Protein AF-A0A8E2ED15-F1 (afdb_monomer)

Structure (mmCIF, N/CA/C/O backbone):
data_AF-A0A8E2ED15-F1
#
_entry.id   AF-A0A8E2ED15-F1
#
loop_
_atom_site.group_PDB
_atom_site.id
_atom_site.type_symbol
_atom_site.label_atom_id
_atom_site.label_alt_id
_atom_site.label_comp_id
_atom_site.label_asym_id
_atom_site.label_entity_id
_atom_site.label_seq_id
_atom_site.pdbx_PDB_ins_code
_atom_site.Cartn_x
_atom_site.Cartn_y
_atom_site.Cartn_z
_atom_site.occupancy
_atom_site.B_iso_or_equiv
_atom_site.auth_seq_id
_atom_site.auth_comp_id
_atom_site.auth_asym_id
_atom_site.auth_atom_id
_atom_site.pdbx_PDB_model_num
ATOM 1 N N . MET A 1 1 ? 16.980 18.234 11.529 1.00 53.84 1 MET A N 1
ATOM 2 C CA . MET A 1 1 ? 17.521 18.917 12.731 1.00 53.84 1 MET A CA 1
ATOM 3 C C . MET A 1 1 ? 17.768 20.376 12.373 1.00 53.84 1 MET A C 1
ATOM 5 O O . MET A 1 1 ? 18.238 20.608 11.268 1.00 53.84 1 MET A O 1
ATOM 9 N N . TYR A 1 2 ? 17.436 21.354 13.219 1.00 55.94 2 TYR A N 1
ATOM 10 C CA . TYR A 1 2 ? 17.784 22.757 12.941 1.00 55.94 2 TYR A CA 1
ATOM 11 C C . TYR A 1 2 ? 18.354 23.442 14.182 1.00 55.94 2 TYR A C 1
ATOM 13 O O . TYR A 1 2 ? 18.124 23.007 15.312 1.00 55.94 2 TYR A O 1
ATOM 21 N N . ARG A 1 3 ? 19.154 24.479 13.938 1.00 58.91 3 ARG A N 1
ATOM 22 C CA . ARG A 1 3 ? 19.888 25.231 14.954 1.00 58.91 3 ARG A CA 1
ATOM 23 C C . ARG A 1 3 ? 19.050 26.439 15.370 1.00 58.91 3 ARG A C 1
ATOM 25 O O . ARG A 1 3 ? 18.563 27.163 14.503 1.00 58.91 3 ARG A O 1
ATOM 32 N N . THR A 1 4 ? 18.826 26.631 16.665 1.00 59.88 4 THR A N 1
ATOM 33 C CA . THR A 1 4 ? 18.196 27.856 17.185 1.00 59.88 4 THR A CA 1
ATOM 34 C C . THR A 1 4 ? 19.225 28.989 17.238 1.00 59.88 4 THR A C 1
ATOM 36 O O . THR A 1 4 ? 20.426 28.720 17.222 1.00 59.88 4 THR A O 1
ATOM 39 N N . SER A 1 5 ? 18.798 30.259 17.320 1.00 59.69 5 SER A N 1
ATOM 40 C CA . SER A 1 5 ? 19.753 31.385 17.429 1.00 59.69 5 SER A CA 1
ATOM 41 C C . SER A 1 5 ? 20.567 31.363 18.732 1.00 59.69 5 SER A C 1
ATOM 43 O O . SER A 1 5 ? 21.618 31.981 18.813 1.00 59.69 5 SER A O 1
ATOM 45 N N . SER A 1 6 ? 20.129 30.573 19.717 1.00 64.56 6 SER A N 1
ATOM 46 C CA . SER A 1 6 ? 20.863 30.230 20.940 1.00 64.56 6 SER A CA 1
ATOM 47 C C . SER A 1 6 ? 21.869 29.075 20.786 1.00 64.56 6 SER A C 1
ATOM 49 O O . SER A 1 6 ? 22.406 28.600 21.778 1.00 64.56 6 SER A O 1
ATOM 51 N N . GLY A 1 7 ? 22.106 28.571 19.570 1.00 61.81 7 GLY A N 1
ATOM 52 C CA . GLY A 1 7 ? 23.110 27.537 19.285 1.00 61.81 7 GLY A CA 1
ATOM 53 C C . GLY A 1 7 ? 22.687 26.088 19.556 1.00 61.81 7 GLY A C 1
ATOM 54 O O . GLY A 1 7 ? 23.379 25.176 19.105 1.00 61.81 7 GLY A O 1
ATOM 55 N N . ASN A 1 8 ? 21.542 25.857 20.206 1.00 56.28 8 ASN A N 1
ATOM 56 C CA . ASN A 1 8 ? 21.040 24.514 20.508 1.00 56.28 8 ASN A CA 1
ATOM 57 C C . ASN A 1 8 ? 20.384 23.837 19.293 1.00 56.28 8 ASN A C 1
ATOM 59 O O . ASN A 1 8 ? 19.720 24.469 18.466 1.00 56.28 8 ASN A O 1
ATOM 63 N N . HIS A 1 9 ? 20.529 22.514 19.211 1.00 56.47 9 HIS A N 1
ATOM 64 C CA . HIS A 1 9 ? 19.872 21.692 18.198 1.00 56.47 9 HIS A CA 1
ATOM 65 C C . HIS A 1 9 ? 18.537 21.169 18.728 1.00 56.47 9 HIS A C 1
ATOM 67 O O . HIS A 1 9 ? 18.501 20.436 19.713 1.00 56.47 9 HIS A O 1
ATOM 73 N N . LYS A 1 10 ? 17.431 21.529 18.065 1.00 53.50 10 LYS A N 1
ATOM 74 C CA . LYS A 1 10 ? 16.107 20.963 18.362 1.00 53.50 10 LYS A CA 1
ATOM 75 C C . LYS A 1 10 ? 15.616 20.093 17.210 1.00 53.50 10 LYS A C 1
ATOM 77 O O . LYS A 1 10 ? 15.735 20.431 16.026 1.00 53.50 10 LYS A O 1
ATOM 82 N N . PHE A 1 11 ? 15.072 18.939 17.577 1.00 50.97 11 PHE A N 1
ATOM 83 C CA . PHE A 1 11 ? 14.342 18.064 16.675 1.00 50.97 11 PHE A CA 1
ATOM 84 C C . PHE A 1 11 ? 12.906 18.590 16.545 1.00 50.97 11 PHE A C 1
ATOM 86 O O . PHE A 1 11 ? 12.268 18.900 17.547 1.00 50.97 11 PHE A O 1
ATOM 93 N N . SER A 1 12 ? 12.407 18.742 15.317 1.00 47.91 12 SER A N 1
ATOM 94 C CA . SER A 1 12 ? 11.013 19.116 15.054 1.00 47.91 12 SER A CA 1
ATOM 95 C C . SER A 1 12 ? 10.402 18.089 14.124 1.00 47.91 12 SER A C 1
ATOM 97 O O . SER A 1 12 ? 10.765 18.021 12.948 1.00 47.91 12 SER A O 1
ATOM 99 N N . PHE A 1 13 ? 9.448 17.333 14.663 1.00 48.38 13 PHE A N 1
ATOM 100 C CA . PHE A 1 13 ? 8.606 16.409 13.905 1.00 48.38 13 PHE A CA 1
ATOM 101 C C . PHE A 1 13 ? 7.886 17.122 12.749 1.00 48.38 13 PHE A C 1
ATOM 103 O O . PHE A 1 13 ? 7.797 16.594 11.649 1.00 48.38 13 PHE A O 1
ATOM 110 N N . SER A 1 14 ? 7.474 18.378 12.946 1.00 40.41 14 SER A N 1
ATOM 111 C CA . SER A 1 14 ? 6.770 19.159 11.922 1.00 40.41 14 SER A CA 1
ATOM 112 C C . SER A 1 14 ? 7.669 19.559 10.737 1.00 40.41 14 SER A C 1
ATOM 114 O O . SER A 1 14 ? 7.194 19.657 9.609 1.00 40.41 14 SER A O 1
ATOM 116 N N . ARG A 1 15 ? 8.985 19.738 10.940 1.00 51.50 15 ARG A N 1
ATOM 117 C CA . ARG A 1 15 ? 9.941 19.900 9.823 1.00 51.50 15 ARG A CA 1
ATOM 118 C C . ARG A 1 15 ? 10.406 18.577 9.223 1.00 51.50 15 ARG A C 1
ATOM 120 O O . ARG A 1 15 ? 10.790 18.584 8.064 1.00 51.50 15 ARG A O 1
ATOM 127 N N . PHE A 1 16 ? 10.368 17.480 9.976 1.00 58.31 16 PHE A N 1
ATOM 128 C CA . PHE A 1 16 ? 10.600 16.147 9.423 1.00 58.31 16 PHE A CA 1
ATOM 129 C C . PHE A 1 16 ? 9.496 15.782 8.420 1.00 58.31 16 PHE A C 1
ATOM 131 O O . PHE A 1 16 ? 9.816 15.462 7.286 1.00 58.31 16 PHE A O 1
ATOM 138 N N . ILE A 1 17 ? 8.220 15.978 8.769 1.00 49.97 17 ILE A N 1
ATOM 139 C CA . ILE A 1 17 ? 7.090 15.711 7.859 1.00 49.97 17 ILE A CA 1
ATOM 140 C C . ILE A 1 17 ? 7.108 16.652 6.640 1.00 49.97 17 ILE A C 1
ATOM 142 O O . ILE A 1 17 ? 7.003 16.193 5.509 1.00 49.97 17 ILE A O 1
ATOM 146 N N . ASN A 1 18 ? 7.352 17.954 6.835 1.00 41.06 18 ASN A N 1
ATOM 147 C CA . ASN A 1 18 ? 7.426 18.914 5.720 1.00 41.06 18 ASN A CA 1
ATOM 148 C C . ASN A 1 18 ? 8.673 18.762 4.820 1.00 41.06 18 ASN A C 1
ATOM 150 O O . ASN A 1 18 ? 8.700 19.337 3.737 1.00 41.06 18 ASN A O 1
ATOM 154 N N . ALA A 1 19 ? 9.719 18.057 5.264 1.00 50.34 19 ALA A N 1
ATOM 155 C CA . ALA A 1 19 ? 10.899 17.752 4.446 1.00 50.34 19 ALA A CA 1
ATOM 156 C C . ALA A 1 19 ? 10.850 16.339 3.838 1.00 50.34 19 ALA A C 1
ATOM 158 O O . ALA A 1 19 ? 11.509 16.099 2.831 1.00 50.34 19 ALA A O 1
ATOM 159 N N . ALA A 1 20 ? 10.083 15.425 4.440 1.00 44.50 20 ALA A N 1
ATOM 160 C CA . ALA A 1 20 ? 9.853 14.072 3.941 1.00 44.50 20 ALA A CA 1
ATOM 161 C C . ALA A 1 20 ? 8.776 14.015 2.843 1.00 44.50 20 ALA A C 1
ATOM 163 O O . ALA A 1 20 ? 8.762 13.061 2.077 1.00 44.50 20 ALA A O 1
ATOM 164 N N . VAL A 1 21 ? 7.929 15.047 2.722 1.00 45.19 21 VAL A N 1
ATOM 165 C CA . VAL A 1 21 ? 6.929 15.168 1.650 1.00 45.19 21 VAL A CA 1
ATOM 166 C C . VAL A 1 21 ? 7.147 16.484 0.890 1.00 45.19 21 VAL A C 1
ATOM 168 O O . VAL A 1 21 ? 6.609 17.526 1.278 1.00 45.19 21 VAL A O 1
ATOM 171 N N . PRO A 1 22 ? 7.980 16.497 -0.165 1.00 35.84 22 PRO A N 1
ATOM 172 C CA . PRO A 1 22 ? 8.185 17.690 -0.970 1.00 35.84 22 PRO A CA 1
ATOM 173 C C . PRO A 1 22 ? 6.960 17.945 -1.871 1.00 35.84 22 PRO A C 1
ATOM 175 O O . PRO A 1 22 ? 6.592 17.106 -2.679 1.00 35.84 22 PRO A O 1
ATOM 178 N N . ASN A 1 23 ? 6.387 19.151 -1.763 1.00 38.06 23 ASN A N 1
ATOM 179 C CA . ASN A 1 23 ? 5.429 19.779 -2.691 1.00 38.06 23 ASN A CA 1
ATOM 180 C C . ASN A 1 23 ? 4.039 19.130 -2.889 1.00 38.06 23 ASN A C 1
ATOM 182 O O . ASN A 1 23 ? 3.753 18.538 -3.920 1.00 38.06 23 ASN A O 1
ATOM 186 N N . LEU A 1 24 ? 3.083 19.494 -2.027 1.00 46.75 24 LEU A N 1
ATOM 187 C CA . LEU A 1 24 ? 1.627 19.387 -2.273 1.00 46.75 24 LEU A CA 1
ATOM 188 C C . LEU A 1 24 ? 1.077 20.365 -3.350 1.00 46.75 24 LEU A C 1
ATOM 190 O O . LEU A 1 24 ? -0.132 20.546 -3.460 1.00 46.75 24 LEU A O 1
ATOM 194 N N . ALA A 1 25 ? 1.943 21.039 -4.118 1.00 42.22 25 ALA A N 1
ATOM 195 C CA . ALA A 1 25 ? 1.561 22.047 -5.119 1.00 42.22 25 ALA A CA 1
ATOM 196 C C . ALA A 1 25 ? 2.324 21.928 -6.455 1.00 42.22 25 ALA A C 1
ATOM 198 O O . ALA A 1 25 ? 2.256 22.835 -7.284 1.00 42.22 25 ALA A O 1
ATOM 199 N N . ALA A 1 26 ? 3.060 20.835 -6.677 1.00 44.19 26 ALA A N 1
ATOM 200 C CA . ALA A 1 26 ? 3.540 20.500 -8.014 1.00 44.19 26 ALA A CA 1
ATOM 201 C C . ALA A 1 26 ? 2.399 19.806 -8.775 1.00 44.19 26 ALA A C 1
ATOM 203 O O . ALA A 1 26 ? 1.678 18.997 -8.196 1.00 44.19 26 ALA A O 1
ATOM 204 N N . ALA A 1 27 ? 2.200 20.141 -10.053 1.00 44.09 27 ALA A N 1
ATOM 205 C CA . ALA A 1 27 ? 1.280 19.386 -10.903 1.00 44.09 27 ALA A CA 1
ATOM 206 C C . ALA A 1 27 ? 1.672 17.897 -10.863 1.00 44.09 27 ALA A C 1
ATOM 208 O O . ALA A 1 27 ? 2.879 17.630 -10.906 1.00 44.09 27 ALA A O 1
ATOM 209 N N . PRO A 1 28 ? 0.704 16.959 -10.795 1.00 53.38 28 PRO A N 1
ATOM 210 C CA . PRO A 1 28 ? 1.005 15.540 -10.675 1.00 53.38 28 PRO A CA 1
ATOM 211 C C . PRO A 1 28 ? 1.967 15.150 -11.787 1.00 53.38 28 PRO A C 1
ATOM 213 O O . PRO A 1 28 ? 1.700 15.361 -12.979 1.00 53.38 28 PRO A O 1
ATOM 216 N N . HIS A 1 29 ? 3.140 14.659 -11.403 1.00 59.28 29 HIS A N 1
ATOM 217 C CA . HIS A 1 29 ? 4.098 14.204 -12.391 1.00 59.28 29 HIS A CA 1
ATOM 218 C C . HIS A 1 29 ? 3.464 13.020 -13.123 1.00 59.28 29 HIS A C 1
ATOM 220 O O . HIS A 1 29 ? 2.868 12.155 -12.499 1.00 59.28 29 HIS A O 1
ATOM 226 N N . GLN A 1 30 ? 3.612 12.926 -14.449 1.00 62.84 30 GLN A N 1
ATOM 227 C CA . GLN A 1 30 ? 3.002 11.829 -15.225 1.00 62.84 30 GLN A CA 1
ATOM 228 C C . GLN A 1 30 ? 3.394 10.426 -14.714 1.00 62.84 30 GLN A C 1
ATOM 230 O O . GLN A 1 30 ? 2.723 9.447 -15.015 1.00 62.84 30 GLN A O 1
ATOM 235 N N . ASN A 1 31 ? 4.480 10.331 -13.942 1.00 73.50 31 ASN A N 1
ATOM 236 C CA . ASN A 1 31 ? 4.977 9.097 -13.345 1.00 73.50 31 ASN A CA 1
ATOM 237 C C . ASN A 1 31 ? 4.325 8.758 -11.989 1.00 73.50 31 ASN A C 1
ATOM 239 O O . ASN A 1 31 ? 4.664 7.733 -11.406 1.00 73.50 31 ASN A O 1
ATOM 243 N N . GLU A 1 32 ? 3.474 9.619 -11.437 1.00 85.06 32 GLU A N 1
ATOM 244 C CA . GLU A 1 32 ? 2.753 9.382 -10.185 1.00 85.06 32 GLU A CA 1
ATOM 245 C C . GLU A 1 32 ? 1.513 8.520 -10.428 1.00 85.06 32 GLU A C 1
ATOM 247 O O . GLU A 1 32 ? 0.986 8.438 -11.542 1.00 85.06 32 GLU A O 1
ATOM 252 N N . LEU A 1 33 ? 1.071 7.827 -9.380 1.00 89.19 33 LEU A N 1
ATOM 253 C CA . LEU A 1 33 ? -0.220 7.156 -9.400 1.00 89.19 33 LEU A CA 1
ATOM 254 C C . LEU A 1 33 ? -1.311 8.208 -9.255 1.00 89.19 33 LEU A C 1
A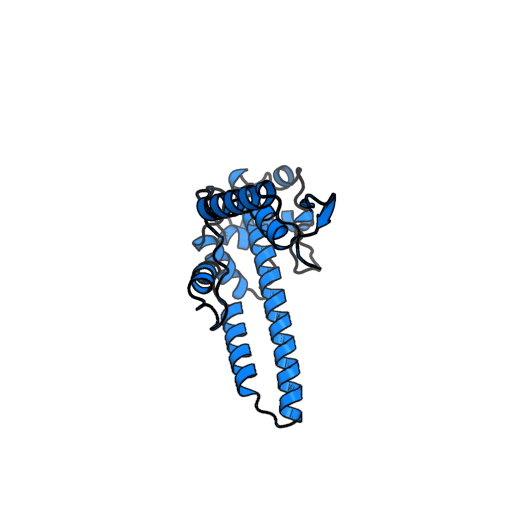TOM 256 O O . LEU A 1 33 ? -1.324 8.951 -8.274 1.00 89.19 33 LEU A O 1
ATOM 260 N N . SER A 1 34 ? -2.237 8.237 -10.206 1.00 90.75 34 SER A N 1
ATOM 261 C CA . SER A 1 34 ? -3.456 9.032 -10.056 1.00 90.75 34 SER A CA 1
ATOM 262 C C . SER A 1 34 ? -4.311 8.510 -8.897 1.00 90.75 34 SER A C 1
ATOM 264 O O . SER A 1 34 ? -4.243 7.327 -8.564 1.00 90.75 34 SER A O 1
ATOM 266 N N . ASP A 1 35 ? -5.163 9.364 -8.326 1.00 90.88 35 ASP A N 1
ATOM 267 C CA . ASP A 1 35 ? -6.091 8.977 -7.250 1.00 90.88 35 ASP A CA 1
ATOM 268 C C . ASP A 1 35 ? -6.942 7.758 -7.636 1.00 90.88 35 ASP A C 1
ATOM 270 O O . ASP A 1 35 ? -7.158 6.858 -6.829 1.00 90.88 35 ASP A O 1
ATOM 274 N N . LEU A 1 36 ? -7.363 7.686 -8.904 1.00 92.69 36 LEU A N 1
ATOM 275 C CA . LEU A 1 36 ? -8.108 6.545 -9.432 1.00 92.69 36 LEU A CA 1
ATOM 276 C C . LEU A 1 36 ? -7.281 5.254 -9.405 1.00 92.69 36 LEU A C 1
ATOM 278 O O . LEU A 1 36 ? -7.798 4.205 -9.040 1.00 92.69 36 LEU A O 1
ATOM 282 N N . GLU A 1 37 ? -6.008 5.313 -9.792 1.00 94.38 37 GLU A N 1
ATOM 283 C CA . GLU A 1 37 ? -5.128 4.139 -9.788 1.00 94.38 37 GLU A CA 1
ATOM 284 C C . GLU A 1 37 ? -4.797 3.694 -8.359 1.00 94.38 37 GLU A C 1
ATOM 286 O O . GLU A 1 37 ? -4.749 2.495 -8.090 1.00 94.38 37 GLU A O 1
ATOM 291 N N . GLN A 1 38 ? -4.612 4.642 -7.434 1.00 94.75 38 GLN A N 1
ATOM 292 C CA . GLN A 1 38 ? -4.440 4.346 -6.009 1.00 94.75 38 GLN A CA 1
ATOM 293 C C . GLN A 1 38 ? -5.675 3.642 -5.444 1.00 94.75 38 GLN A C 1
ATOM 295 O O . GLN A 1 38 ? -5.550 2.602 -4.796 1.00 94.75 38 GLN A O 1
ATOM 300 N N . ASP A 1 39 ? -6.867 4.165 -5.739 1.00 95.62 39 ASP A N 1
ATOM 301 C CA . ASP A 1 39 ? -8.133 3.562 -5.332 1.00 95.62 39 ASP A CA 1
ATOM 302 C C . ASP A 1 39 ? -8.311 2.163 -5.928 1.00 95.62 39 ASP A C 1
ATOM 304 O O . ASP A 1 39 ? -8.689 1.247 -5.207 1.00 95.62 39 ASP A O 1
ATOM 308 N N . GLN A 1 40 ? -7.996 1.967 -7.212 1.00 96.06 40 GLN A N 1
ATOM 309 C CA . GLN A 1 40 ? -8.096 0.660 -7.869 1.00 96.06 40 GLN A CA 1
ATOM 310 C C . GLN A 1 40 ? -7.182 -0.382 -7.225 1.00 96.06 40 GLN A C 1
ATOM 312 O O . GLN A 1 40 ? -7.606 -1.514 -6.990 1.00 96.06 40 GLN A O 1
ATOM 317 N N . VAL A 1 41 ? -5.932 -0.014 -6.928 1.00 96.00 41 VAL A N 1
ATOM 318 C CA . VAL A 1 41 ? -4.998 -0.902 -6.225 1.00 96.00 41 VAL A CA 1
ATOM 319 C C . VAL A 1 41 ? -5.515 -1.212 -4.828 1.00 96.00 41 VAL A C 1
ATOM 321 O O . VAL A 1 41 ? -5.516 -2.372 -4.428 1.00 96.00 41 VAL A O 1
ATOM 324 N N . PHE A 1 42 ? -5.972 -0.194 -4.100 1.00 95.69 42 PHE A N 1
ATOM 325 C CA . PHE A 1 42 ? -6.507 -0.355 -2.755 1.00 95.69 42 PHE A CA 1
ATOM 326 C C . PHE A 1 42 ? -7.722 -1.290 -2.733 1.00 95.69 42 PHE A C 1
ATOM 328 O O . PHE A 1 42 ? -7.733 -2.260 -1.980 1.00 95.69 42 PHE A O 1
ATOM 335 N N . GLU A 1 43 ? -8.714 -1.043 -3.590 1.00 95.50 43 GLU A N 1
ATOM 336 C CA . GLU A 1 43 ? -9.916 -1.872 -3.719 1.00 95.50 43 GLU A CA 1
ATOM 337 C C . GLU A 1 43 ? -9.592 -3.305 -4.118 1.00 95.50 43 GLU A C 1
ATOM 339 O O . GLU A 1 43 ? -10.191 -4.244 -3.601 1.00 95.50 43 GLU A O 1
ATOM 344 N N . TYR A 1 44 ? -8.641 -3.486 -5.030 1.00 96.19 44 TYR A N 1
ATOM 345 C CA . TYR A 1 44 ? -8.195 -4.815 -5.403 1.00 96.19 44 TYR A CA 1
ATOM 346 C C . TYR A 1 44 ? -7.588 -5.543 -4.201 1.00 96.19 44 TYR A C 1
ATOM 348 O O . TYR A 1 44 ? -7.978 -6.665 -3.893 1.00 96.19 44 TYR A O 1
ATOM 356 N N . GLN A 1 45 ? -6.684 -4.883 -3.486 1.00 94.75 45 GLN A N 1
ATOM 357 C CA . GLN A 1 45 ? -5.929 -5.482 -2.393 1.00 94.75 45 GLN A CA 1
ATOM 358 C C . GLN A 1 45 ? -6.797 -5.875 -1.200 1.00 94.75 45 GLN A C 1
ATOM 360 O O . GLN A 1 45 ? -6.585 -6.944 -0.639 1.00 94.75 45 GLN A O 1
ATOM 365 N N . ILE A 1 46 ? -7.812 -5.082 -0.843 1.00 93.44 46 ILE A N 1
ATOM 366 C CA . ILE A 1 46 ? -8.743 -5.440 0.245 1.00 93.44 46 ILE A CA 1
ATOM 367 C C . ILE A 1 46 ? -9.592 -6.687 -0.056 1.00 93.44 46 ILE A C 1
ATOM 369 O O . ILE A 1 46 ? -10.184 -7.245 0.866 1.00 93.44 46 ILE A O 1
ATOM 373 N N . LEU A 1 47 ? -9.679 -7.109 -1.323 1.00 93.19 47 LEU A N 1
ATOM 374 C CA . LEU A 1 47 ? -10.396 -8.318 -1.744 1.00 93.19 47 LEU A CA 1
ATOM 375 C C . LEU A 1 47 ? -9.494 -9.560 -1.793 1.00 93.19 47 LEU A C 1
ATOM 377 O O . LEU A 1 47 ? -10.003 -10.675 -1.903 1.00 93.19 47 LEU A O 1
ATOM 381 N N . VAL A 1 48 ? -8.172 -9.381 -1.745 1.00 92.56 48 VAL A N 1
ATOM 382 C CA . VAL A 1 48 ? -7.198 -10.477 -1.751 1.00 92.56 48 VAL A CA 1
ATOM 383 C C . VAL A 1 48 ? -7.101 -11.091 -0.351 1.00 92.56 48 VAL A C 1
ATOM 385 O O . VAL A 1 48 ? -7.322 -10.426 0.657 1.00 92.56 48 VAL A O 1
ATOM 388 N N . GLU A 1 49 ? -6.749 -12.378 -0.282 1.00 88.19 49 GLU A N 1
ATOM 389 C CA . GLU A 1 49 ? -6.652 -13.151 0.965 1.00 88.19 49 GLU A CA 1
ATOM 390 C C . GLU A 1 49 ? -5.723 -12.504 2.005 1.00 88.19 49 GLU A C 1
ATOM 392 O O . GLU A 1 49 ? -6.019 -12.508 3.199 1.00 88.19 49 GLU A O 1
ATOM 397 N N . ASN A 1 50 ? -4.615 -11.908 1.553 1.00 88.12 50 ASN A N 1
ATOM 398 C CA . ASN A 1 50 ? -3.711 -11.153 2.407 1.00 88.12 50 ASN A CA 1
ATOM 399 C C . ASN A 1 50 ? -3.559 -9.715 1.893 1.00 88.12 50 ASN A C 1
ATOM 401 O O . ASN A 1 50 ? -2.633 -9.450 1.123 1.00 88.12 50 ASN A O 1
ATOM 405 N N . PRO A 1 51 ? -4.421 -8.779 2.336 1.00 88.38 51 PRO A N 1
ATOM 406 C CA . PRO A 1 51 ? -4.403 -7.409 1.842 1.00 88.38 51 PRO A CA 1
ATOM 407 C C . PRO A 1 51 ? -3.084 -6.710 2.158 1.00 88.38 51 PRO A C 1
ATOM 409 O O . PRO A 1 51 ? -2.654 -5.858 1.399 1.00 88.38 51 PRO A O 1
ATOM 412 N N . HIS A 1 52 ? -2.386 -7.084 3.234 1.00 87.00 52 HIS A N 1
ATOM 413 C CA . HIS A 1 52 ? -1.126 -6.439 3.603 1.00 87.00 52 HIS A CA 1
ATOM 414 C C . HIS A 1 52 ? -0.020 -6.722 2.593 1.00 87.00 52 HIS A C 1
ATOM 416 O O . HIS A 1 52 ? 0.799 -5.845 2.347 1.00 87.00 52 HIS A O 1
ATOM 422 N N . LYS A 1 53 ? 0.004 -7.893 1.954 1.00 90.75 53 LYS A N 1
ATOM 423 C CA . LYS A 1 53 ? 1.023 -8.217 0.948 1.00 90.75 53 LYS A CA 1
ATOM 424 C C . LYS A 1 53 ? 0.609 -7.677 -0.415 1.00 90.75 53 LYS A C 1
ATOM 426 O O . LYS A 1 53 ? -0.515 -7.892 -0.851 1.00 90.75 53 LYS A O 1
ATOM 431 N N . LEU A 1 54 ? 1.529 -7.005 -1.110 1.00 92.44 54 LEU A N 1
ATOM 432 C CA . LEU A 1 54 ? 1.268 -6.571 -2.481 1.00 92.44 54 LEU A CA 1
ATOM 433 C C . LEU A 1 54 ? 1.121 -7.796 -3.394 1.00 92.44 54 LEU A C 1
ATOM 435 O O . LEU A 1 54 ? 2.072 -8.566 -3.555 1.00 92.44 54 LEU A O 1
ATOM 439 N N . ASP A 1 55 ? -0.064 -7.987 -3.971 1.00 94.75 55 ASP A N 1
ATOM 440 C CA . ASP A 1 55 ? -0.350 -9.130 -4.836 1.00 94.75 55 ASP A CA 1
ATOM 441 C C . ASP A 1 55 ? 0.423 -9.051 -6.176 1.00 94.75 55 ASP A C 1
ATOM 443 O O . ASP A 1 55 ? 0.679 -7.950 -6.686 1.00 94.75 55 ASP A O 1
ATOM 447 N N . PRO A 1 56 ? 0.796 -10.190 -6.800 1.00 95.69 56 PRO A N 1
ATOM 448 C CA . PRO A 1 56 ? 1.465 -10.215 -8.102 1.00 95.69 56 PRO A CA 1
ATOM 449 C C . PRO A 1 56 ? 0.758 -9.460 -9.234 1.00 95.69 56 PRO A C 1
ATOM 451 O O . PRO A 1 56 ? 1.413 -9.059 -10.202 1.00 95.69 56 PRO A O 1
ATOM 454 N N . LEU A 1 57 ? -0.556 -9.248 -9.155 1.00 96.94 57 LEU A N 1
ATOM 455 C CA . LEU A 1 57 ? -1.334 -8.483 -10.129 1.00 96.94 57 LEU A CA 1
ATOM 456 C C . LEU A 1 57 ? -1.405 -6.985 -9.818 1.00 96.94 57 LEU A C 1
ATOM 458 O O . LEU A 1 57 ? -1.875 -6.228 -10.668 1.00 96.94 57 LEU A O 1
ATOM 462 N N . ALA A 1 58 ? -0.896 -6.520 -8.676 1.00 96.06 58 ALA A N 1
ATOM 463 C CA . ALA A 1 58 ? -0.993 -5.116 -8.284 1.00 96.06 58 ALA A CA 1
ATOM 464 C C . ALA A 1 58 ? -0.384 -4.163 -9.323 1.00 96.06 58 ALA A C 1
ATOM 466 O O . ALA A 1 58 ? -0.965 -3.122 -9.612 1.00 96.06 58 ALA A O 1
ATOM 467 N N . SER A 1 59 ? 0.737 -4.521 -9.964 1.00 96.75 59 SER A N 1
ATOM 468 C CA . SER A 1 59 ? 1.329 -3.680 -11.019 1.00 96.75 59 SER A CA 1
ATOM 469 C C . SER A 1 59 ? 0.483 -3.620 -12.297 1.00 96.75 59 SER A C 1
ATOM 471 O O . SER A 1 59 ? 0.530 -2.627 -13.023 1.00 96.75 59 SER A O 1
ATOM 473 N N . PHE A 1 60 ? -0.296 -4.663 -12.588 1.00 97.75 60 PHE A N 1
ATOM 474 C CA . PHE A 1 60 ? -1.275 -4.645 -13.673 1.00 97.75 60 PHE A CA 1
ATOM 475 C C . PHE A 1 60 ? -2.466 -3.743 -13.324 1.00 97.75 60 PHE A C 1
ATOM 477 O O . PHE A 1 60 ? -2.854 -2.913 -14.142 1.00 97.75 60 PHE A O 1
ATOM 484 N N . ILE A 1 61 ? -2.994 -3.856 -12.101 1.00 97.25 61 ILE A N 1
ATOM 485 C CA . ILE A 1 61 ? -4.108 -3.027 -11.615 1.00 97.25 61 ILE A CA 1
ATOM 486 C C . ILE A 1 61 ? -3.716 -1.546 -11.543 1.00 97.25 61 ILE A C 1
ATOM 488 O O . ILE A 1 61 ? -4.466 -0.694 -11.999 1.00 97.25 61 ILE A O 1
ATOM 492 N N . ALA A 1 62 ? -2.501 -1.243 -11.083 1.00 95.69 62 ALA A N 1
ATOM 493 C CA . ALA A 1 62 ? -1.951 0.111 -10.994 1.00 95.69 62 ALA A CA 1
ATOM 494 C C . ALA A 1 62 ? -1.629 0.765 -12.355 1.00 95.69 62 ALA A C 1
ATOM 496 O O . ALA A 1 62 ? -1.042 1.849 -12.402 1.00 95.69 62 ALA A O 1
ATOM 497 N N . GLY A 1 63 ? -1.886 0.078 -13.474 1.00 95.00 63 GLY A N 1
ATOM 498 C CA . GLY A 1 63 ? -1.580 0.581 -14.813 1.00 95.00 63 GLY A CA 1
ATOM 499 C C . GLY A 1 63 ? -0.082 0.687 -15.134 1.00 95.00 63 GLY A C 1
ATOM 500 O O . GLY A 1 63 ? 0.288 1.338 -16.111 1.00 95.00 63 GLY A O 1
ATOM 501 N N . ILE A 1 64 ? 0.799 0.050 -14.352 1.00 95.69 64 ILE A N 1
ATOM 502 C CA . ILE A 1 64 ? 2.256 0.039 -14.599 1.00 95.69 64 ILE A CA 1
ATOM 503 C C . ILE A 1 64 ? 2.581 -0.835 -15.812 1.00 95.69 64 ILE A C 1
ATOM 505 O O . ILE A 1 64 ? 3.473 -0.522 -16.602 1.00 95.69 64 ILE A O 1
ATOM 509 N N . THR A 1 65 ? 1.848 -1.935 -15.980 1.00 96.56 65 THR A N 1
ATOM 510 C CA . THR A 1 65 ? 1.971 -2.828 -17.132 1.00 96.56 65 THR A CA 1
ATOM 511 C C . THR A 1 65 ? 0.605 -3.263 -17.636 1.00 96.56 65 THR A C 1
ATOM 513 O O . THR A 1 65 ? -0.322 -3.480 -16.866 1.00 96.56 65 THR A O 1
ATOM 516 N N . ARG A 1 66 ? 0.487 -3.449 -18.953 1.00 96.12 66 ARG A N 1
ATOM 517 C CA . ARG A 1 66 ? -0.730 -3.978 -19.591 1.00 96.12 66 ARG A CA 1
ATOM 518 C C . ARG A 1 66 ? -0.780 -5.507 -19.609 1.00 96.12 66 ARG A C 1
ATOM 520 O O . ARG A 1 66 ? -1.749 -6.081 -20.090 1.00 96.12 66 ARG A O 1
ATOM 527 N N . SER A 1 67 ? 0.267 -6.180 -19.130 1.00 97.44 67 SER A N 1
ATOM 528 C CA . SER A 1 67 ? 0.378 -7.640 -19.156 1.00 97.44 67 SER A CA 1
ATOM 529 C C . SER A 1 67 ? 0.442 -8.211 -17.744 1.00 97.44 67 SER A C 1
ATOM 531 O O . SER A 1 67 ? 1.373 -7.920 -16.992 1.00 97.44 67 SER A O 1
ATOM 533 N N . LYS A 1 68 ? -0.503 -9.102 -17.418 1.00 97.44 68 LYS A N 1
ATOM 534 C CA . LYS A 1 68 ? -0.507 -9.862 -16.156 1.00 97.44 68 LYS A CA 1
ATOM 535 C C . LYS A 1 68 ? 0.773 -10.683 -15.982 1.00 97.44 68 LYS A C 1
ATOM 537 O O . LYS A 1 68 ? 1.334 -10.732 -14.895 1.00 97.44 68 LYS A O 1
ATOM 542 N N . THR A 1 69 ? 1.290 -11.260 -17.068 1.00 97.56 69 THR A N 1
ATOM 543 C CA . THR A 1 69 ? 2.553 -12.010 -17.055 1.00 97.56 69 THR A CA 1
ATOM 544 C C . THR A 1 69 ? 3.736 -11.118 -16.688 1.00 97.56 69 THR A C 1
ATOM 546 O O . THR A 1 69 ? 4.599 -11.524 -15.916 1.00 97.56 69 THR A O 1
ATOM 549 N N . VAL A 1 70 ? 3.785 -9.892 -17.220 1.00 97.38 70 VAL A N 1
ATOM 550 C CA . VAL A 1 70 ? 4.828 -8.925 -16.850 1.00 97.38 70 VAL A CA 1
ATOM 551 C C . VAL A 1 70 ? 4.654 -8.478 -15.398 1.00 97.38 70 VAL A C 1
ATOM 553 O O . VAL A 1 70 ? 5.653 -8.373 -14.702 1.00 97.38 70 VAL A O 1
ATOM 556 N N . SER A 1 71 ? 3.419 -8.298 -14.918 1.00 97.62 71 SER A N 1
ATOM 557 C CA . SER A 1 71 ? 3.136 -7.988 -13.507 1.00 97.62 71 SER A CA 1
ATOM 558 C C . SER A 1 71 ? 3.701 -9.056 -12.567 1.00 97.62 71 SER A C 1
ATOM 560 O O . SER A 1 71 ? 4.445 -8.732 -11.647 1.00 97.62 71 SER A O 1
ATOM 562 N N . GLY A 1 72 ? 3.473 -10.338 -12.876 1.00 97.12 72 GLY A N 1
ATOM 563 C CA . GLY A 1 72 ? 4.071 -11.443 -12.124 1.00 97.12 72 GLY A CA 1
ATOM 564 C C . GLY A 1 72 ? 5.604 -11.427 -12.151 1.00 97.12 72 GLY A C 1
ATOM 565 O O . GLY A 1 72 ? 6.239 -11.613 -11.120 1.00 97.12 72 GLY A O 1
ATOM 566 N N . LYS A 1 73 ? 6.222 -11.122 -13.303 1.00 97.19 73 LYS A N 1
ATOM 567 C CA . LYS A 1 73 ? 7.689 -10.990 -13.405 1.00 97.19 73 LYS A CA 1
ATOM 568 C C . LYS A 1 73 ? 8.238 -9.819 -12.587 1.00 97.19 73 LYS A C 1
ATOM 570 O O . LYS A 1 73 ? 9.303 -9.963 -11.994 1.00 97.19 73 LYS A O 1
ATOM 575 N N . ILE A 1 74 ? 7.532 -8.686 -12.559 1.00 97.00 74 ILE A N 1
ATOM 576 C CA . ILE A 1 74 ? 7.874 -7.544 -11.701 1.00 97.00 74 ILE A CA 1
ATOM 577 C C . ILE A 1 74 ? 7.843 -7.996 -10.243 1.00 97.00 74 ILE A C 1
ATOM 579 O O . ILE A 1 74 ? 8.819 -7.793 -9.531 1.00 97.00 74 ILE A O 1
ATOM 583 N N . HIS A 1 75 ? 6.772 -8.668 -9.819 1.00 96.12 75 HIS A N 1
ATOM 584 C CA . HIS A 1 75 ? 6.632 -9.168 -8.452 1.00 96.12 75 HIS A CA 1
ATOM 585 C C . HIS A 1 75 ? 7.772 -10.116 -8.056 1.00 96.12 75 HIS A C 1
ATOM 587 O O . HIS A 1 75 ? 8.448 -9.879 -7.057 1.00 96.12 75 HIS A O 1
ATOM 593 N N . SER A 1 76 ? 8.094 -11.103 -8.899 1.00 95.56 76 SER A N 1
ATOM 594 C CA . SER A 1 76 ? 9.240 -11.993 -8.669 1.00 95.56 76 SER A CA 1
ATOM 595 C C . SER A 1 76 ? 10.574 -11.241 -8.612 1.00 95.56 76 SER A C 1
ATOM 597 O O . SER A 1 76 ? 11.448 -11.588 -7.818 1.00 95.56 76 SER A O 1
ATOM 599 N N . ALA A 1 77 ? 10.753 -10.199 -9.431 1.00 95.44 77 ALA A N 1
ATOM 600 C CA . ALA A 1 77 ? 11.941 -9.354 -9.366 1.00 95.44 77 ALA A CA 1
ATOM 601 C C . ALA A 1 77 ? 12.001 -8.567 -8.045 1.00 95.44 77 ALA A C 1
ATOM 603 O O . ALA A 1 77 ? 13.072 -8.456 -7.458 1.00 95.44 77 ALA A O 1
ATOM 604 N N . LEU A 1 78 ? 10.879 -8.057 -7.537 1.00 95.19 78 LEU A N 1
ATOM 605 C CA . LEU A 1 78 ? 10.826 -7.338 -6.259 1.00 95.19 78 LEU A CA 1
ATOM 606 C C . LEU A 1 78 ? 11.178 -8.241 -5.069 1.00 95.19 78 LEU A C 1
ATOM 608 O O . LEU A 1 78 ? 11.915 -7.801 -4.186 1.00 95.19 78 LEU A O 1
ATOM 612 N N . ILE A 1 79 ? 10.745 -9.506 -5.088 1.00 94.31 79 ILE A N 1
ATOM 613 C CA . ILE A 1 79 ? 11.181 -10.521 -4.112 1.00 94.31 79 ILE A CA 1
ATOM 614 C C . ILE A 1 79 ? 12.690 -10.752 -4.231 1.00 94.31 79 ILE A C 1
ATOM 616 O O . ILE A 1 79 ? 13.424 -10.617 -3.255 1.00 94.31 79 ILE A O 1
ATOM 620 N N . LYS A 1 80 ? 13.184 -11.024 -5.447 1.00 93.56 80 LYS A N 1
ATOM 621 C CA . LYS A 1 80 ? 14.610 -11.298 -5.693 1.00 93.56 80 LYS A CA 1
ATOM 622 C C . LYS A 1 80 ? 15.526 -10.161 -5.228 1.00 93.56 80 LYS A C 1
ATOM 624 O O . LYS A 1 80 ? 16.648 -10.417 -4.802 1.00 93.56 80 LYS A O 1
ATOM 629 N N . ASN A 1 81 ? 15.066 -8.916 -5.333 1.00 92.62 81 ASN A N 1
ATOM 630 C CA . ASN A 1 81 ? 15.826 -7.734 -4.926 1.00 92.62 81 ASN A CA 1
ATOM 631 C C . ASN A 1 81 ? 15.603 -7.340 -3.453 1.00 92.62 81 ASN A C 1
ATOM 633 O O . ASN A 1 81 ? 16.133 -6.320 -3.022 1.00 92.62 81 ASN A O 1
ATOM 637 N N . GLY A 1 82 ? 14.836 -8.117 -2.678 1.00 91.88 82 GLY A N 1
ATOM 638 C CA . GLY A 1 82 ? 14.608 -7.877 -1.250 1.00 91.88 82 GLY A CA 1
ATOM 639 C C . GLY A 1 82 ? 13.701 -6.684 -0.938 1.00 91.88 82 GLY A C 1
ATOM 640 O O . GLY A 1 82 ? 13.709 -6.196 0.193 1.00 91.88 82 GLY A O 1
ATOM 641 N N . VAL A 1 83 ? 12.938 -6.200 -1.926 1.00 92.94 83 VAL A N 1
ATOM 642 C CA . VAL A 1 83 ? 11.881 -5.195 -1.713 1.00 92.94 83 VAL A CA 1
ATOM 643 C C . VAL A 1 83 ? 10.678 -5.846 -1.042 1.00 92.94 83 VAL A C 1
ATOM 645 O O . VAL A 1 83 ? 10.076 -5.257 -0.147 1.00 92.94 83 VAL A O 1
ATOM 648 N N . PHE A 1 84 ? 10.357 -7.073 -1.450 1.00 91.94 84 PHE A N 1
ATOM 649 C CA . PHE A 1 84 ? 9.428 -7.940 -0.740 1.00 91.94 84 PHE A CA 1
ATOM 650 C C . PHE A 1 84 ? 10.217 -9.030 -0.031 1.00 91.94 84 PHE A C 1
ATOM 652 O O . PHE A 1 84 ? 11.110 -9.635 -0.623 1.00 91.94 84 PHE A O 1
ATOM 659 N N . SER A 1 85 ? 9.865 -9.301 1.219 1.00 84.81 85 SER A N 1
ATOM 660 C CA . SER A 1 85 ? 10.326 -10.503 1.907 1.00 84.81 85 SER A CA 1
ATOM 661 C C . SER A 1 85 ? 9.268 -11.591 1.762 1.00 84.81 85 SER A C 1
ATOM 663 O O . SER A 1 85 ? 8.075 -11.305 1.832 1.00 84.81 85 SER A O 1
ATOM 665 N N . GLU A 1 86 ? 9.681 -12.845 1.609 1.00 75.69 86 GLU A N 1
ATOM 666 C CA . GLU A 1 86 ? 8.735 -13.972 1.586 1.00 75.69 86 GLU A CA 1
ATOM 667 C C . GLU A 1 86 ? 8.025 -14.112 2.947 1.00 75.69 86 GLU A C 1
ATOM 669 O O . GLU A 1 86 ? 6.799 -14.274 3.013 1.00 75.69 86 GLU A O 1
ATOM 674 N N . ASP A 1 87 ? 8.780 -13.900 4.029 1.00 77.50 87 ASP A N 1
ATOM 675 C CA . ASP A 1 87 ? 8.313 -14.044 5.411 1.00 77.50 87 ASP A CA 1
ATOM 676 C C . ASP A 1 87 ? 7.569 -12.811 5.943 1.00 77.50 87 ASP A C 1
ATOM 678 O O . ASP A 1 87 ? 6.634 -12.932 6.734 1.00 77.50 87 ASP A O 1
ATOM 682 N N . SER A 1 88 ? 7.952 -11.607 5.503 1.00 77.44 88 SER A N 1
ATOM 683 C CA . SER A 1 88 ? 7.359 -10.355 5.993 1.00 77.44 88 SER A CA 1
ATOM 684 C C . SER A 1 88 ? 6.234 -9.874 5.088 1.00 77.44 88 SER A C 1
ATOM 686 O O . SER A 1 88 ? 6.257 -10.043 3.873 1.00 77.44 88 SER A O 1
ATOM 688 N N . GLN A 1 89 ? 5.233 -9.235 5.688 1.00 79.88 89 GLN A N 1
ATOM 689 C CA . GLN A 1 89 ? 4.202 -8.515 4.943 1.00 79.88 89 GLN A CA 1
ATOM 690 C C . GLN A 1 89 ? 4.673 -7.117 4.520 1.00 79.88 89 GLN A C 1
ATOM 692 O O . GLN A 1 89 ? 4.075 -6.517 3.634 1.00 79.88 89 GLN A O 1
ATOM 697 N N . ALA A 1 90 ? 5.741 -6.601 5.135 1.00 85.06 90 ALA A N 1
ATOM 698 C CA . ALA A 1 90 ? 6.198 -5.233 4.937 1.00 85.06 90 ALA A CA 1
ATOM 699 C C . ALA A 1 90 ? 6.970 -5.050 3.624 1.00 85.06 90 ALA A C 1
ATOM 701 O O . ALA A 1 90 ? 7.821 -5.870 3.269 1.00 85.06 90 ALA A O 1
ATOM 702 N N . ILE A 1 91 ? 6.722 -3.926 2.951 1.00 90.50 91 ILE A N 1
ATOM 703 C CA . ILE A 1 91 ? 7.574 -3.456 1.856 1.00 90.50 91 ILE A CA 1
ATOM 704 C C . ILE A 1 91 ? 8.853 -2.864 2.446 1.00 90.50 91 ILE A C 1
ATOM 706 O O . ILE A 1 91 ? 8.814 -1.997 3.315 1.00 90.50 91 ILE A O 1
ATOM 710 N N . ASN A 1 92 ? 10.003 -3.313 1.952 1.00 89.62 92 ASN A N 1
ATOM 711 C CA . ASN A 1 92 ? 11.301 -2.767 2.316 1.00 89.62 92 ASN A CA 1
ATOM 712 C C . ASN A 1 92 ? 11.765 -1.757 1.260 1.00 89.62 92 ASN A C 1
ATOM 714 O O . ASN A 1 92 ? 12.536 -2.080 0.354 1.00 89.62 92 ASN A O 1
ATOM 718 N N . THR A 1 93 ? 11.331 -0.504 1.388 1.00 87.75 93 THR A N 1
ATOM 719 C CA . THR A 1 93 ? 11.735 0.568 0.462 1.00 87.75 93 THR A CA 1
ATOM 720 C C . THR A 1 93 ? 13.228 0.899 0.536 1.00 87.75 93 THR A C 1
ATOM 722 O O . THR A 1 93 ? 13.783 1.432 -0.423 1.00 87.75 93 THR A O 1
ATOM 725 N N . ARG A 1 94 ? 13.943 0.487 1.595 1.00 88.38 94 ARG A N 1
ATOM 726 C CA . ARG A 1 94 ? 15.411 0.632 1.689 1.00 88.38 94 ARG A CA 1
ATOM 727 C C . ARG A 1 94 ? 16.171 -0.249 0.697 1.00 88.38 94 ARG A C 1
ATOM 729 O O . ARG A 1 94 ? 17.330 0.037 0.407 1.00 88.38 94 ARG A O 1
ATOM 736 N N . ALA A 1 95 ? 15.540 -1.302 0.178 1.00 89.81 95 ALA A N 1
ATOM 737 C CA . ALA A 1 95 ? 16.119 -2.146 -0.865 1.00 89.81 95 ALA A CA 1
ATOM 738 C C . ALA A 1 95 ? 16.094 -1.479 -2.257 1.00 89.81 95 ALA A C 1
ATOM 740 O O . ALA A 1 95 ? 16.748 -1.954 -3.188 1.00 89.81 95 ALA A O 1
ATOM 741 N N . ILE A 1 96 ? 15.388 -0.351 -2.410 1.00 90.56 96 ILE A N 1
ATOM 742 C CA . ILE A 1 96 ? 15.365 0.437 -3.645 1.00 90.56 96 ILE A CA 1
ATOM 743 C C . ILE A 1 96 ? 16.671 1.240 -3.739 1.00 90.56 96 ILE A C 1
ATOM 745 O O . ILE A 1 96 ? 16.799 2.356 -3.239 1.00 90.56 96 ILE A O 1
ATOM 749 N N . THR A 1 97 ? 17.677 0.638 -4.371 1.00 91.00 97 THR A N 1
ATOM 750 C CA . THR A 1 97 ? 19.011 1.232 -4.565 1.00 91.00 97 THR A CA 1
ATOM 751 C C . THR A 1 97 ? 19.121 1.977 -5.905 1.00 91.00 97 THR A C 1
ATOM 753 O O . THR A 1 97 ? 18.273 1.801 -6.781 1.00 91.00 97 THR A O 1
ATOM 756 N N . PRO A 1 98 ? 20.199 2.746 -6.160 1.00 89.62 98 PRO A N 1
ATOM 757 C CA . PRO A 1 98 ? 20.448 3.334 -7.482 1.00 89.62 98 PRO A CA 1
ATOM 758 C C . PRO A 1 98 ? 20.524 2.313 -8.630 1.00 89.62 98 PRO A C 1
ATOM 760 O O . PRO A 1 98 ? 20.339 2.682 -9.786 1.00 89.62 98 PRO A O 1
ATOM 763 N N . ASN A 1 99 ? 20.769 1.032 -8.327 1.00 89.44 99 ASN A N 1
ATOM 764 C CA . ASN A 1 99 ? 20.802 -0.051 -9.312 1.00 89.44 99 ASN A CA 1
ATOM 765 C C . ASN A 1 99 ? 19.404 -0.631 -9.631 1.00 89.44 99 ASN A C 1
ATOM 767 O O . ASN A 1 99 ? 19.256 -1.443 -10.544 1.00 89.44 99 ASN A O 1
ATOM 771 N N . PHE A 1 100 ? 18.364 -0.213 -8.905 1.00 88.44 100 PHE A N 1
ATOM 772 C CA . PHE A 1 100 ? 16.991 -0.699 -9.061 1.00 88.44 100 PHE A CA 1
ATOM 773 C C . PHE A 1 100 ? 16.426 -0.578 -10.494 1.00 88.44 100 PHE A C 1
ATOM 775 O O . PHE A 1 100 ? 15.809 -1.535 -10.969 1.00 88.44 100 PHE A O 1
ATOM 782 N N . PRO A 1 101 ? 16.693 0.503 -11.261 1.00 90.81 101 PRO A N 1
ATOM 783 C CA . PRO A 1 101 ? 16.280 0.589 -12.665 1.00 90.81 101 PRO A CA 1
ATOM 784 C C . PRO A 1 101 ? 16.832 -0.539 -13.549 1.00 90.81 101 PRO A C 1
ATOM 786 O O . PRO A 1 101 ? 16.139 -1.029 -14.441 1.00 90.81 101 PRO A O 1
ATOM 789 N N . HIS A 1 102 ? 18.066 -0.989 -13.305 1.00 91.06 102 HIS A N 1
ATOM 790 C CA . HIS A 1 102 ? 18.675 -2.078 -14.076 1.00 91.06 102 HIS A CA 1
ATOM 791 C C . HIS A 1 102 ? 18.050 -3.433 -13.732 1.00 91.06 102 HIS A C 1
ATOM 793 O O . HIS A 1 102 ? 17.836 -4.268 -14.616 1.00 91.06 102 HIS A O 1
ATOM 799 N N . GLN A 1 103 ? 17.695 -3.619 -12.459 1.00 91.25 103 GLN A N 1
ATOM 800 C CA . GLN A 1 103 ? 17.027 -4.820 -11.955 1.00 91.25 103 GLN A CA 1
ATOM 801 C C . GLN A 1 103 ? 15.610 -5.000 -12.529 1.00 91.25 103 GLN A C 1
ATOM 803 O O . GLN A 1 103 ? 15.118 -6.124 -12.600 1.00 91.25 103 GLN A O 1
ATOM 808 N N . LEU A 1 104 ? 14.981 -3.911 -12.982 1.00 94.12 104 LEU A N 1
ATOM 809 C CA . LEU A 1 104 ? 13.645 -3.876 -13.585 1.00 94.12 104 LEU A CA 1
ATOM 810 C C . LEU A 1 104 ? 13.674 -3.445 -15.058 1.00 94.12 104 LEU A C 1
ATOM 812 O O . LEU A 1 104 ? 12.738 -2.827 -15.568 1.00 94.12 104 L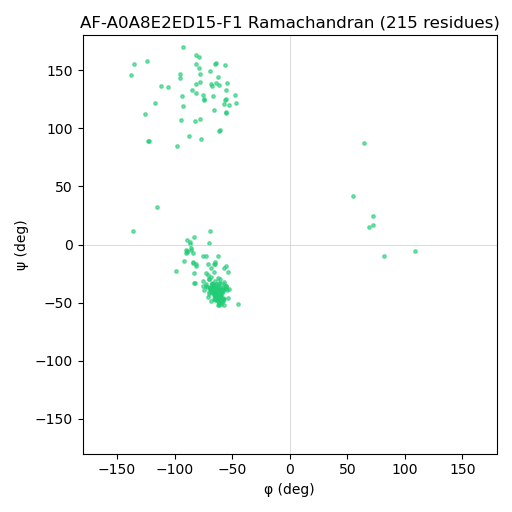EU A O 1
ATOM 816 N N . SER A 1 105 ? 14.747 -3.781 -15.770 1.00 93.12 105 SER A N 1
ATOM 817 C CA . SER A 1 105 ? 14.934 -3.431 -17.186 1.00 93.12 105 SER A CA 1
ATOM 818 C C . SER A 1 105 ? 13.883 -4.025 -18.138 1.00 93.12 105 SER A C 1
ATOM 820 O O . SER A 1 105 ? 13.808 -3.612 -19.292 1.00 93.12 105 SER A O 1
ATOM 822 N N . MET A 1 106 ? 13.025 -4.945 -17.673 1.00 95.62 106 MET A N 1
ATOM 823 C CA . MET A 1 106 ? 11.904 -5.475 -18.462 1.00 95.62 106 MET A CA 1
ATOM 824 C C . MET A 1 106 ? 10.736 -4.495 -18.657 1.00 95.62 106 MET A C 1
ATOM 826 O O . MET A 1 106 ? 9.816 -4.795 -19.417 1.00 95.62 106 MET A O 1
ATOM 830 N N . ILE A 1 107 ? 10.739 -3.360 -17.957 1.00 95.75 107 ILE A N 1
ATOM 831 C CA . ILE A 1 107 ? 9.738 -2.298 -18.085 1.00 95.75 107 ILE A CA 1
ATOM 832 C C . ILE A 1 107 ? 10.408 -0.963 -18.421 1.00 95.75 107 ILE A C 1
ATOM 834 O O . ILE A 1 107 ? 11.597 -0.768 -18.177 1.00 95.75 107 ILE A O 1
ATOM 838 N N . SER A 1 108 ? 9.642 -0.032 -18.998 1.00 94.94 108 SER A N 1
ATOM 839 C CA . SER A 1 108 ? 10.154 1.292 -19.366 1.00 94.94 108 SER A CA 1
ATOM 840 C C . SER A 1 108 ? 10.561 2.105 -18.135 1.00 94.94 108 SER A C 1
ATOM 842 O O . SER A 1 108 ? 10.003 1.930 -17.055 1.00 94.94 108 SER A O 1
ATOM 844 N N . SER A 1 109 ? 11.474 3.064 -18.297 1.00 91.62 109 SER A N 1
ATOM 845 C CA . SER A 1 109 ? 11.886 3.970 -17.212 1.00 91.62 109 SER A CA 1
ATOM 846 C C . SER A 1 109 ? 10.711 4.744 -16.595 1.00 91.62 109 SER A C 1
ATOM 848 O O . SER A 1 109 ? 10.698 5.010 -15.395 1.00 91.62 109 SER A O 1
ATOM 850 N N . PHE A 1 110 ? 9.695 5.061 -17.401 1.00 91.88 110 PHE A N 1
ATOM 851 C CA . PHE A 1 110 ? 8.426 5.624 -16.942 1.00 91.88 110 PHE A CA 1
ATOM 852 C C . PHE A 1 110 ? 7.695 4.668 -15.987 1.00 91.88 110 PHE A C 1
ATOM 854 O O . PHE A 1 110 ? 7.359 5.041 -14.864 1.00 91.88 110 PHE A O 1
ATOM 861 N N . ALA A 1 111 ? 7.516 3.410 -16.401 1.00 93.62 111 ALA A N 1
ATOM 862 C CA . ALA A 1 111 ? 6.879 2.382 -15.585 1.00 93.62 111 ALA A CA 1
ATOM 863 C C . ALA A 1 111 ? 7.692 2.060 -14.319 1.00 93.62 111 ALA A C 1
ATOM 865 O O . ALA A 1 111 ? 7.105 1.813 -13.271 1.00 93.62 111 ALA A O 1
ATOM 866 N N . GLN A 1 112 ? 9.026 2.123 -14.378 1.00 94.12 112 GLN A N 1
ATOM 867 C CA . GLN A 1 112 ? 9.893 1.956 -13.206 1.00 94.12 112 GLN A CA 1
ATOM 868 C C . GLN A 1 112 ? 9.637 3.041 -12.158 1.00 94.12 112 GLN A C 1
ATOM 870 O O . GLN A 1 112 ? 9.436 2.722 -10.991 1.00 94.12 112 GLN A O 1
ATOM 875 N N . LYS A 1 113 ? 9.592 4.318 -12.564 1.00 92.25 113 LYS A N 1
ATOM 876 C CA . LYS A 1 113 ? 9.274 5.430 -11.651 1.00 92.25 113 LYS A CA 1
ATOM 877 C C . LYS A 1 113 ? 7.883 5.271 -11.041 1.00 92.25 113 LYS A C 1
ATOM 879 O O . LYS A 1 113 ? 7.723 5.429 -9.835 1.00 92.25 113 LYS A O 1
ATOM 884 N N . LYS A 1 114 ? 6.899 4.894 -11.860 1.00 94.88 114 LYS A N 1
ATOM 885 C CA . LYS A 1 114 ? 5.532 4.646 -11.393 1.00 94.88 114 LYS A CA 1
ATOM 886 C C . LYS A 1 114 ? 5.443 3.477 -10.415 1.00 94.88 114 LYS A C 1
ATOM 888 O O . LYS A 1 114 ? 4.726 3.564 -9.425 1.00 94.88 114 LYS A O 1
ATOM 893 N N . LEU A 1 115 ? 6.216 2.416 -10.641 1.00 95.25 115 LEU A N 1
ATOM 894 C CA . LEU A 1 115 ? 6.330 1.302 -9.705 1.00 95.25 115 LEU A CA 1
ATOM 895 C C . LEU A 1 115 ? 6.954 1.723 -8.378 1.00 95.25 115 LEU A C 1
ATOM 897 O O . LEU A 1 115 ? 6.459 1.319 -7.336 1.00 95.25 115 LEU A O 1
ATOM 901 N N . VAL A 1 116 ? 8.004 2.546 -8.396 1.00 93.88 116 VAL A N 1
ATOM 902 C CA . VAL A 1 116 ? 8.576 3.092 -7.157 1.00 93.88 116 VAL A CA 1
ATOM 903 C C . VAL A 1 116 ? 7.507 3.861 -6.378 1.00 93.88 116 VAL A C 1
ATOM 905 O O . VAL A 1 116 ? 7.329 3.604 -5.192 1.00 93.88 116 VAL A O 1
ATOM 908 N N . ASN A 1 117 ? 6.732 4.714 -7.050 1.00 93.56 117 ASN A N 1
ATOM 909 C CA . ASN A 1 117 ? 5.630 5.441 -6.417 1.00 93.56 117 ASN A CA 1
ATOM 910 C C . ASN A 1 117 ? 4.557 4.504 -5.840 1.00 93.56 117 ASN A C 1
ATOM 912 O O . ASN A 1 117 ? 4.088 4.743 -4.733 1.00 93.56 117 ASN A O 1
ATOM 916 N N . LEU A 1 118 ? 4.218 3.410 -6.533 1.00 95.12 118 LEU A N 1
ATOM 917 C CA . LEU A 1 118 ? 3.326 2.372 -6.001 1.00 95.12 118 LEU A CA 1
ATOM 918 C C . LEU A 1 118 ? 3.865 1.735 -4.720 1.00 95.12 118 LEU A C 1
ATOM 920 O O . LEU A 1 118 ? 3.103 1.514 -3.785 1.00 95.12 118 LEU A O 1
ATOM 924 N N . LEU A 1 119 ? 5.162 1.433 -4.677 1.00 94.50 119 LEU A N 1
ATOM 925 C CA . LEU A 1 119 ? 5.786 0.802 -3.515 1.00 94.50 119 LEU A CA 1
ATOM 926 C C . LEU A 1 119 ? 5.765 1.722 -2.293 1.00 94.50 119 LEU A C 1
ATOM 928 O O . LEU A 1 119 ? 5.432 1.257 -1.208 1.00 94.50 119 LEU A O 1
ATOM 932 N N . PHE A 1 120 ? 6.067 3.012 -2.471 1.00 92.81 120 PHE A N 1
ATOM 933 C CA . PHE A 1 120 ? 5.975 3.999 -1.391 1.00 92.81 120 PHE A CA 1
ATOM 934 C C . PHE A 1 120 ? 4.532 4.213 -0.935 1.00 92.81 120 PHE A C 1
ATOM 936 O O . PHE A 1 120 ? 4.260 4.135 0.258 1.00 92.81 120 PHE A O 1
ATOM 943 N N . PHE A 1 121 ? 3.601 4.392 -1.876 1.00 93.06 121 PHE A N 1
ATOM 944 C CA . PHE A 1 121 ? 2.174 4.501 -1.569 1.00 93.06 121 PHE A CA 1
ATOM 945 C C . PHE A 1 121 ? 1.681 3.308 -0.738 1.00 93.06 121 PHE A C 1
ATOM 947 O O . PHE A 1 121 ? 1.001 3.481 0.271 1.00 93.06 121 PHE A O 1
ATOM 954 N N . TRP A 1 122 ? 2.048 2.086 -1.130 1.00 93.94 122 TRP A N 1
ATOM 955 C CA . TRP A 1 122 ? 1.606 0.896 -0.411 1.00 93.94 122 TRP A CA 1
ATOM 956 C C . TRP A 1 122 ? 2.300 0.723 0.944 1.00 93.94 122 TRP A C 1
ATOM 958 O O . TRP A 1 122 ? 1.669 0.261 1.891 1.00 93.94 122 TRP A O 1
ATOM 968 N N . GLU A 1 123 ? 3.573 1.111 1.075 1.00 91.62 123 GLU A N 1
ATOM 969 C CA . GLU A 1 123 ? 4.253 1.149 2.376 1.00 91.62 123 GLU A CA 1
ATOM 970 C C . GLU A 1 123 ? 3.531 2.101 3.344 1.00 91.62 123 GLU A C 1
ATOM 972 O O . GLU A 1 123 ? 3.272 1.733 4.492 1.00 91.62 123 GLU A O 1
ATOM 977 N N . GLU A 1 124 ? 3.161 3.297 2.884 1.00 90.56 124 GLU A N 1
ATOM 978 C CA . GLU A 1 124 ? 2.374 4.250 3.672 1.00 90.56 124 GLU A CA 1
ATOM 979 C C . GLU A 1 124 ? 1.005 3.669 4.053 1.00 90.56 124 GLU A C 1
ATOM 981 O O . GLU A 1 124 ? 0.567 3.819 5.197 1.00 90.56 124 GLU A O 1
ATOM 986 N N . GLU A 1 125 ? 0.356 2.934 3.145 1.00 91.44 125 GLU A N 1
ATOM 987 C CA . GLU A 1 125 ? -0.919 2.276 3.433 1.00 91.44 125 GLU A CA 1
ATOM 988 C C . GLU A 1 125 ? -0.789 1.186 4.502 1.00 91.44 125 GLU A C 1
ATOM 990 O O . GLU A 1 125 ? -1.595 1.126 5.433 1.00 91.44 125 GLU A O 1
ATOM 995 N N . GLN A 1 126 ? 0.262 0.365 4.433 1.00 90.75 126 GLN A N 1
ATOM 996 C CA . GLN A 1 126 ? 0.564 -0.630 5.463 1.00 90.75 126 GLN A CA 1
ATOM 997 C C . GLN A 1 126 ? 0.815 0.025 6.825 1.00 90.75 126 GLN A C 1
ATOM 999 O O . GLN A 1 126 ? 0.358 -0.478 7.853 1.00 90.75 126 GLN A O 1
ATOM 1004 N N . GLN A 1 127 ? 1.542 1.146 6.853 1.00 89.69 127 GLN A N 1
ATOM 1005 C CA . GLN A 1 127 ? 1.778 1.901 8.085 1.00 89.69 127 GLN A CA 1
ATOM 1006 C C . GLN A 1 127 ? 0.467 2.458 8.649 1.00 89.69 127 GLN A C 1
ATOM 1008 O O . GLN A 1 127 ? 0.215 2.329 9.847 1.00 89.69 127 GLN A O 1
ATOM 1013 N N . ARG A 1 128 ? -0.395 3.015 7.792 1.00 91.25 128 ARG A N 1
ATOM 1014 C CA . ARG A 1 128 ? -1.719 3.516 8.175 1.00 91.25 128 ARG A CA 1
ATOM 1015 C C . ARG A 1 128 ? -2.583 2.415 8.780 1.00 91.25 128 ARG A C 1
ATOM 1017 O O . ARG A 1 128 ? -3.161 2.614 9.845 1.00 91.25 128 ARG A O 1
ATOM 1024 N N . TRP A 1 129 ? -2.663 1.257 8.126 1.00 89.94 129 TRP A N 1
ATOM 1025 C CA . TRP A 1 129 ? -3.416 0.118 8.647 1.00 89.94 129 TRP A CA 1
ATOM 1026 C C . TRP A 1 129 ? -2.867 -0.382 9.975 1.00 89.94 129 TRP A C 1
ATOM 1028 O O . TRP A 1 129 ? -3.664 -0.676 10.859 1.00 89.94 129 TRP A O 1
ATOM 1038 N N . ARG A 1 130 ? -1.543 -0.422 10.154 1.00 90.00 130 ARG A N 1
ATOM 1039 C CA . ARG A 1 130 ? -0.939 -0.830 11.427 1.00 90.00 130 ARG A CA 1
ATOM 1040 C C . ARG A 1 130 ? -1.402 0.057 12.582 1.00 90.00 130 ARG A C 1
ATOM 1042 O O . ARG A 1 130 ? -1.845 -0.472 13.591 1.00 90.00 130 ARG A O 1
ATOM 1049 N N . VAL A 1 131 ? -1.378 1.379 12.404 1.00 89.56 131 VAL A N 1
ATOM 1050 C CA . VAL A 1 131 ? -1.848 2.326 13.432 1.00 89.56 131 VAL A CA 1
ATOM 1051 C C . VAL A 1 131 ? -3.329 2.107 13.754 1.00 89.56 131 VAL A C 1
ATOM 1053 O O . VAL A 1 131 ? -3.703 2.068 14.922 1.00 89.56 131 VAL A O 1
ATOM 1056 N N . LEU A 1 132 ? -4.174 1.919 12.734 1.00 89.81 132 LEU A N 1
ATOM 1057 C CA . LEU A 1 132 ? -5.608 1.676 12.941 1.00 89.81 132 LEU A CA 1
ATOM 1058 C C . LEU A 1 132 ? -5.874 0.343 13.655 1.00 89.81 132 LEU A C 1
ATOM 1060 O O . LEU A 1 132 ? -6.752 0.277 14.508 1.00 89.81 132 LEU A O 1
ATOM 1064 N N . GLN A 1 133 ? -5.117 -0.705 13.327 1.00 90.19 133 GLN A N 1
ATOM 1065 C CA . GLN A 1 133 ? -5.225 -2.013 13.975 1.00 90.19 133 GLN A CA 1
ATOM 1066 C C . GLN A 1 133 ? -4.724 -1.991 15.422 1.00 90.19 133 GLN A C 1
ATOM 1068 O O . GLN A 1 133 ? -5.305 -2.658 16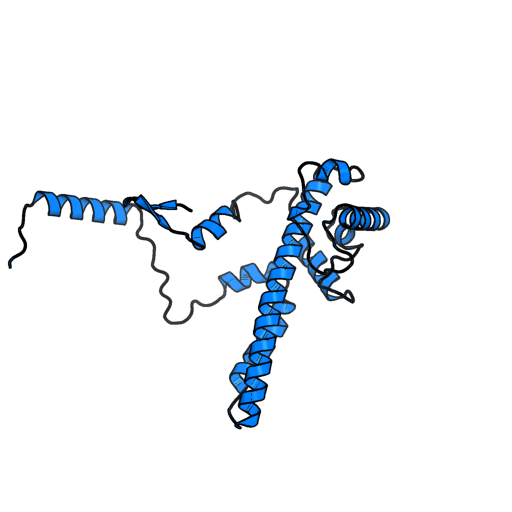.275 1.00 90.19 133 GLN A O 1
ATOM 1073 N N . GLU A 1 134 ? -3.662 -1.233 15.708 1.00 90.31 134 GLU A N 1
ATOM 1074 C CA . GLU A 1 134 ? -3.172 -1.006 17.070 1.00 90.31 134 GLU A CA 1
ATOM 1075 C C . GLU A 1 134 ? -4.236 -0.286 17.916 1.00 90.31 134 GLU A C 1
ATOM 1077 O O . GLU A 1 134 ? -4.565 -0.761 19.003 1.00 90.31 134 GLU A O 1
ATOM 1082 N N . GLU A 1 135 ? -4.845 0.785 17.388 1.00 89.31 135 GLU A N 1
ATOM 1083 C CA . GLU A 1 135 ? -5.946 1.502 18.055 1.00 89.31 135 GLU A CA 1
ATOM 1084 C C . GLU A 1 135 ? -7.168 0.588 18.265 1.00 89.31 135 GLU A C 1
ATOM 1086 O O . GLU A 1 135 ? -7.757 0.552 19.346 1.00 89.31 135 GLU A O 1
ATOM 1091 N N . GLU A 1 136 ? -7.536 -0.207 17.257 1.00 87.56 136 GLU A N 1
ATOM 1092 C CA . GLU A 1 136 ? -8.638 -1.165 17.355 1.00 87.56 136 GLU A CA 1
ATOM 1093 C C . GLU A 1 136 ? -8.385 -2.226 18.441 1.00 87.56 136 GLU A C 1
ATOM 1095 O O . GLU A 1 136 ? -9.288 -2.553 19.217 1.00 87.56 136 GLU A O 1
ATOM 1100 N N . ALA A 1 137 ? -7.162 -2.755 18.527 1.00 91.62 137 ALA A N 1
ATOM 1101 C CA . ALA A 1 137 ? -6.780 -3.734 19.540 1.00 91.62 137 ALA A CA 1
ATOM 1102 C C . ALA A 1 137 ? -6.812 -3.144 20.961 1.00 91.62 137 ALA A C 1
ATOM 1104 O O . ALA A 1 137 ? -7.286 -3.804 21.893 1.00 91.62 137 ALA A O 1
ATOM 1105 N N . GLU A 1 138 ? -6.362 -1.897 21.128 1.00 91.94 138 GLU A N 1
ATOM 1106 C CA . GLU A 1 138 ? -6.440 -1.174 22.399 1.00 91.94 138 GLU A CA 1
ATOM 1107 C C . GLU A 1 138 ? -7.900 -0.991 22.833 1.00 91.94 138 GLU A C 1
ATOM 1109 O O . GLU A 1 138 ? -8.274 -1.402 23.934 1.00 91.94 138 GLU A O 1
ATOM 1114 N N . ILE A 1 139 ? -8.761 -0.485 21.944 1.00 89.00 139 ILE A N 1
ATOM 1115 C CA . ILE A 1 139 ? -10.186 -0.270 22.239 1.00 89.00 139 ILE A CA 1
ATOM 1116 C C . ILE A 1 139 ? -10.885 -1.582 22.595 1.00 89.00 139 ILE A C 1
ATOM 1118 O O . ILE A 1 139 ? -11.649 -1.627 23.560 1.00 89.00 139 ILE A O 1
ATOM 1122 N N . ARG A 1 140 ? -10.617 -2.671 21.865 1.00 92.69 140 ARG A N 1
ATOM 1123 C CA . ARG A 1 140 ? -11.182 -3.994 22.184 1.00 92.69 140 ARG A CA 1
ATOM 1124 C C . ARG A 1 140 ? -10.776 -4.468 23.579 1.00 92.69 140 ARG A C 1
ATOM 1126 O O . ARG A 1 140 ? -11.609 -5.028 24.290 1.00 92.69 140 ARG A O 1
ATOM 1133 N N . THR A 1 141 ? -9.531 -4.21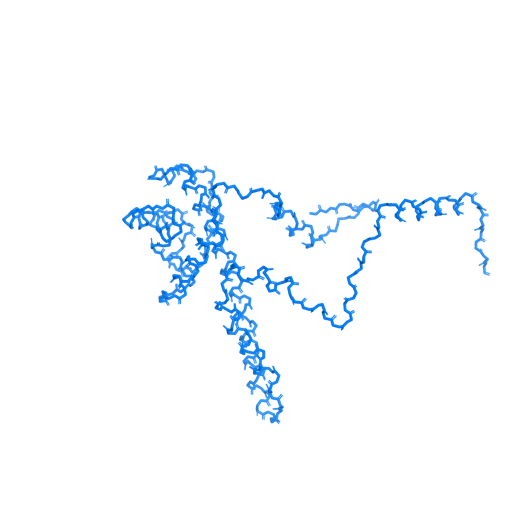4 23.977 1.00 91.88 141 THR A N 1
ATOM 1134 C CA . THR A 1 141 ? -9.027 -4.552 25.315 1.00 91.88 141 THR A CA 1
ATOM 1135 C C . THR A 1 141 ? -9.753 -3.747 26.395 1.00 91.88 141 THR A C 1
ATOM 1137 O O . THR A 1 141 ? -10.212 -4.322 27.382 1.00 91.88 141 THR A O 1
ATOM 1140 N N . VAL A 1 142 ? -9.934 -2.438 26.183 1.00 89.94 142 VAL A N 1
ATOM 1141 C CA . VAL A 1 142 ? -10.652 -1.561 27.124 1.00 89.94 142 VAL A CA 1
ATOM 1142 C C . VAL A 1 142 ? -12.128 -1.948 27.236 1.00 89.94 142 VAL A C 1
ATOM 1144 O O . VAL A 1 142 ? -12.634 -2.064 28.346 1.00 89.94 142 VAL A O 1
ATOM 1147 N N . ILE A 1 143 ? -12.810 -2.231 26.119 1.00 89.25 143 ILE A N 1
ATOM 1148 C CA . ILE A 1 143 ? -14.206 -2.704 26.125 1.00 89.25 143 ILE A CA 1
ATOM 1149 C C . ILE A 1 143 ? -14.336 -4.004 26.926 1.00 89.25 143 ILE A C 1
ATOM 1151 O O . ILE A 1 143 ? -15.295 -4.161 27.682 1.00 89.25 143 ILE A O 1
ATOM 1155 N N . GLY A 1 144 ? -13.388 -4.933 26.767 1.00 90.38 144 GLY A N 1
ATOM 1156 C CA . GLY A 1 144 ? -13.346 -6.170 27.547 1.00 90.38 144 GLY A CA 1
ATOM 1157 C C . GLY A 1 144 ? -13.305 -5.892 29.050 1.00 90.38 144 GLY A C 1
ATOM 1158 O O . GLY A 1 144 ? -14.171 -6.366 29.782 1.00 90.38 144 GLY A O 1
ATOM 1159 N N . ALA A 1 145 ? -12.369 -5.047 29.486 1.00 88.94 145 ALA A N 1
ATOM 1160 C CA . ALA A 1 145 ? -12.218 -4.675 30.892 1.00 88.94 145 ALA A CA 1
ATOM 1161 C C . ALA A 1 145 ? -13.429 -3.896 31.446 1.00 88.94 145 ALA A C 1
ATOM 1163 O O . ALA A 1 145 ? -13.884 -4.146 32.560 1.00 88.94 145 ALA A O 1
ATOM 1164 N N . GLU A 1 146 ? -13.997 -2.966 30.674 1.00 87.44 146 GLU A N 1
ATOM 1165 C CA . GLU A 1 146 ? -15.159 -2.180 31.101 1.00 87.44 146 GLU A CA 1
ATOM 1166 C C . GLU A 1 146 ? -16.428 -3.027 31.239 1.00 87.44 146 GLU A C 1
ATOM 1168 O O . GLU A 1 146 ? -17.225 -2.788 32.149 1.00 87.44 146 GLU A O 1
ATOM 1173 N N . ARG A 1 147 ? -16.600 -4.049 30.389 1.00 88.75 147 ARG A N 1
ATOM 1174 C CA . ARG A 1 147 ? -17.715 -5.000 30.502 1.00 88.75 147 ARG A CA 1
ATOM 1175 C C . ARG A 1 147 ? -17.630 -5.846 31.765 1.00 88.75 147 ARG A C 1
ATOM 1177 O O . ARG A 1 147 ? -18.667 -6.106 32.369 1.00 88.75 147 ARG A O 1
ATOM 1184 N N . GLU A 1 148 ? -16.430 -6.237 32.186 1.00 86.88 148 GLU A N 1
ATOM 1185 C CA . GLU A 1 148 ? -16.226 -6.978 33.440 1.00 86.88 148 GLU A CA 1
ATOM 1186 C C . GLU A 1 148 ? -16.604 -6.145 34.674 1.00 86.88 148 GLU A C 1
ATOM 1188 O O . GLU A 1 148 ? -17.099 -6.685 35.662 1.00 86.88 148 GLU A O 1
ATOM 1193 N N . ILE A 1 149 ? -16.430 -4.822 34.599 1.00 85.81 149 ILE A N 1
ATOM 1194 C CA . ILE A 1 149 ? -16.737 -3.873 35.682 1.00 85.81 149 ILE A CA 1
ATOM 1195 C C . ILE A 1 149 ? -18.195 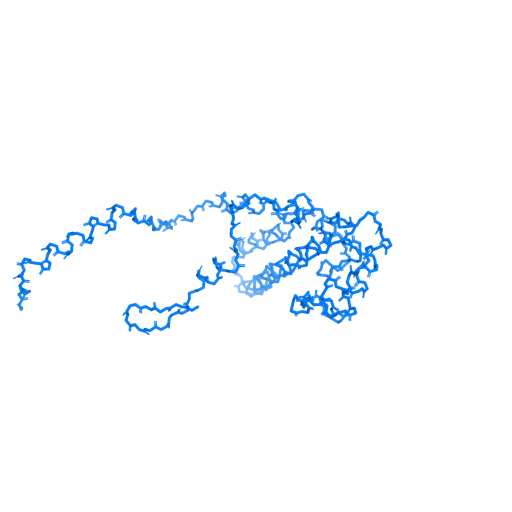-3.361 35.596 1.00 85.81 149 ILE A C 1
ATOM 1197 O O . ILE A 1 149 ? -18.678 -2.685 36.503 1.00 85.81 149 ILE A O 1
ATOM 1201 N N . GLY A 1 150 ? -18.931 -3.698 34.530 1.00 81.44 150 GLY A N 1
ATOM 1202 C CA . GLY A 1 150 ? -20.305 -3.234 34.303 1.00 81.44 150 GLY A CA 1
ATOM 1203 C C . GLY A 1 150 ? -20.407 -1.754 33.910 1.00 81.44 150 GLY A C 1
ATOM 1204 O O . GLY A 1 150 ? -21.440 -1.127 34.147 1.00 81.44 150 GLY A O 1
ATOM 1205 N N . SER A 1 151 ? -19.341 -1.185 33.336 1.00 82.31 151 SER A N 1
ATOM 1206 C CA . SER A 1 151 ? -19.299 0.201 32.855 1.00 82.31 151 SER A CA 1
ATOM 1207 C C . SER A 1 151 ? -19.943 0.351 31.467 1.00 82.31 151 SER A C 1
ATOM 1209 O O . SER A 1 151 ? -20.167 -0.620 30.742 1.00 82.31 151 SER A O 1
ATOM 1211 N N . ALA A 1 152 ? -20.265 1.588 31.085 1.00 77.81 152 ALA A N 1
ATOM 1212 C CA . ALA A 1 152 ? -20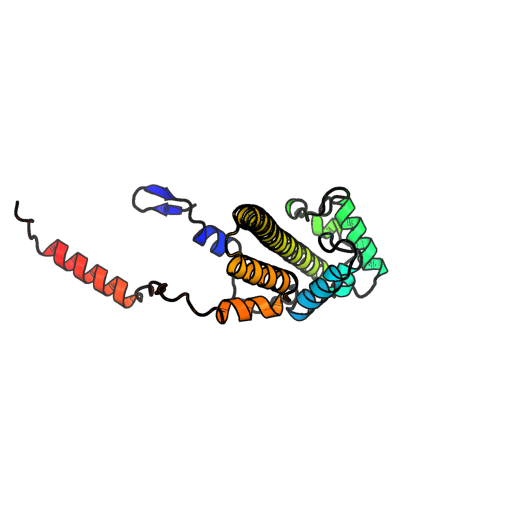.920 1.901 29.819 1.00 77.81 152 ALA A CA 1
ATOM 1213 C C . ALA A 1 152 ? -19.916 1.975 28.652 1.00 77.81 152 ALA A C 1
ATOM 1215 O O . ALA A 1 152 ? -19.232 2.979 28.483 1.00 77.81 152 ALA A O 1
ATOM 1216 N N . THR A 1 153 ? -19.916 0.965 27.777 1.00 85.81 153 THR A N 1
ATOM 1217 C CA . THR A 1 153 ? -18.995 0.845 26.625 1.00 85.81 153 THR A CA 1
ATOM 1218 C C . THR A 1 153 ? -19.460 1.545 25.343 1.00 85.81 153 THR A C 1
ATOM 1220 O O . THR A 1 153 ? -18.797 1.461 24.309 1.00 85.81 153 THR A O 1
ATOM 1223 N N . GLY A 1 154 ? -20.607 2.233 25.360 1.00 82.50 154 GLY A N 1
ATOM 1224 C CA . GLY A 1 154 ? -21.276 2.701 24.136 1.00 82.50 154 GLY A CA 1
ATOM 1225 C C . GLY A 1 154 ? -20.457 3.684 23.283 1.00 82.50 154 GLY A C 1
ATOM 1226 O O . GLY A 1 154 ? -20.530 3.653 22.052 1.00 82.50 154 GLY A O 1
ATOM 1227 N N . THR A 1 155 ? -19.638 4.533 23.909 1.00 86.19 155 THR A N 1
ATOM 1228 C CA . THR A 1 155 ? -18.736 5.455 23.195 1.00 86.19 155 THR A CA 1
ATOM 1229 C C . THR A 1 155 ? -17.596 4.705 22.508 1.00 86.19 155 THR A C 1
ATOM 1231 O O . THR A 1 155 ? -17.297 4.975 21.345 1.00 86.19 155 THR A O 1
ATOM 1234 N N . LEU A 1 156 ? -17.008 3.717 23.186 1.00 83.25 156 LEU A N 1
ATOM 1235 C CA . LEU A 1 156 ? -15.930 2.880 22.658 1.00 83.25 156 LEU A CA 1
ATOM 1236 C C . LEU A 1 156 ? -16.408 1.988 21.507 1.00 83.25 156 LEU A C 1
ATOM 1238 O O . LEU A 1 156 ? -15.716 1.847 20.504 1.00 83.25 156 LEU A O 1
ATOM 1242 N N . GLU A 1 157 ? -17.621 1.443 21.598 1.00 87.31 157 GLU A N 1
ATOM 1243 C CA . GLU A 1 157 ? -18.227 0.655 20.517 1.00 87.31 157 GLU A CA 1
ATOM 1244 C C . GLU A 1 157 ? -18.528 1.503 19.275 1.00 87.31 157 GLU A C 1
ATOM 1246 O O . GLU A 1 157 ? -18.384 1.033 18.145 1.00 87.31 157 GLU A O 1
ATOM 1251 N N . THR A 1 158 ? -18.915 2.766 19.474 1.00 88.69 158 THR A N 1
ATOM 1252 C CA . THR A 1 158 ? -19.083 3.722 18.371 1.00 88.69 158 THR A CA 1
ATOM 1253 C C . THR A 1 158 ? -17.740 3.990 17.697 1.00 88.69 158 THR A C 1
ATOM 1255 O O . THR A 1 158 ? -17.639 3.878 16.476 1.00 88.69 158 THR A O 1
ATOM 1258 N N . ARG A 1 159 ? -16.686 4.241 18.486 1.00 86.19 159 ARG A N 1
ATOM 1259 C CA . ARG A 1 159 ? -15.330 4.451 17.966 1.00 86.19 159 ARG A CA 1
ATOM 1260 C C . ARG A 1 159 ? -14.795 3.230 17.212 1.00 86.19 159 ARG A C 1
ATOM 1262 O O . ARG A 1 159 ? -14.178 3.387 16.164 1.00 86.19 159 ARG A O 1
ATOM 1269 N N . LEU A 1 160 ? -15.071 2.021 17.696 1.00 85.75 160 LEU A N 1
ATOM 1270 C CA . LEU A 1 160 ? -14.682 0.784 17.017 1.00 85.75 160 LEU A CA 1
ATOM 1271 C C . LEU A 1 160 ? -15.315 0.694 15.618 1.00 85.75 160 LEU A C 1
ATOM 1273 O O . LEU A 1 160 ? -14.612 0.435 14.645 1.00 85.75 160 LEU A O 1
ATOM 1277 N N . LYS A 1 161 ? -16.613 0.999 15.487 1.00 87.88 161 LYS A N 1
ATOM 1278 C CA . LYS A 1 161 ? -17.293 1.043 14.177 1.00 87.88 161 LYS A CA 1
ATOM 1279 C C . LYS A 1 161 ? -16.715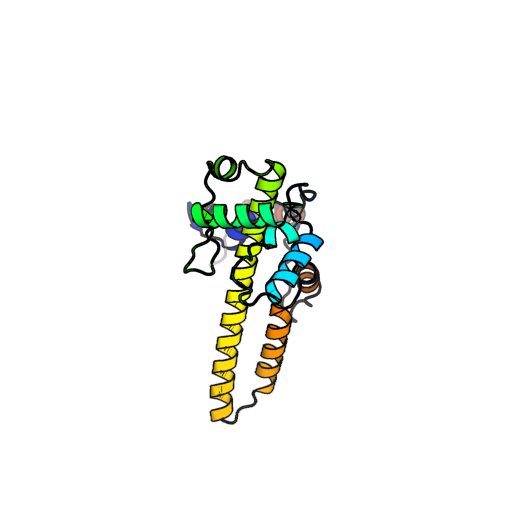 2.112 13.247 1.00 87.88 161 LYS A C 1
ATOM 1281 O O . LYS A 1 161 ? -16.633 1.895 12.038 1.00 87.88 161 LYS A O 1
ATOM 1286 N N . GLU A 1 162 ? -16.312 3.262 13.786 1.00 87.69 162 GLU A N 1
ATOM 1287 C CA . GLU A 1 162 ? -15.619 4.289 13.001 1.00 87.69 162 GLU A CA 1
ATOM 1288 C C . GLU A 1 162 ? -14.287 3.768 12.451 1.00 87.69 162 GLU A C 1
ATOM 1290 O O . GLU A 1 162 ? -14.004 3.972 11.270 1.00 87.69 162 GLU A O 1
ATOM 1295 N N . LEU A 1 163 ? -13.488 3.066 13.265 1.00 85.06 163 LEU A N 1
ATOM 1296 C CA . LEU A 1 163 ? -12.217 2.481 12.826 1.00 85.06 163 LEU A CA 1
ATOM 1297 C C . LEU A 1 163 ? -12.414 1.438 11.723 1.00 85.06 163 LEU A C 1
ATOM 1299 O O . LEU A 1 163 ? -11.704 1.486 10.717 1.00 85.06 163 LEU A O 1
ATOM 1303 N N . GLU A 1 164 ? -13.416 0.565 11.842 1.00 86.94 164 GLU A N 1
ATOM 1304 C CA . GLU A 1 164 ? -13.767 -0.398 10.788 1.00 86.94 164 GLU A CA 1
ATOM 1305 C C . GLU A 1 164 ? -14.106 0.303 9.459 1.00 86.94 164 GLU A C 1
ATOM 1307 O O . GLU A 1 164 ? -13.683 -0.134 8.382 1.00 86.94 164 GLU A O 1
ATOM 1312 N N . GLY A 1 165 ? -14.825 1.429 9.525 1.00 86.94 165 GLY A N 1
ATOM 1313 C CA . GLY A 1 165 ? -15.103 2.277 8.365 1.00 86.94 165 GLY A CA 1
ATOM 1314 C C . GLY A 1 165 ? -13.842 2.931 7.795 1.00 86.94 165 GLY A C 1
ATOM 1315 O O . GLY A 1 165 ? -13.626 2.920 6.580 1.00 86.94 165 GLY A O 1
ATOM 1316 N N . LEU A 1 166 ? -12.969 3.451 8.662 1.00 87.56 166 LEU A N 1
ATOM 1317 C CA . LEU A 1 166 ? -11.717 4.095 8.268 1.00 87.56 166 LEU A CA 1
ATOM 1318 C C . LEU A 1 166 ? -10.749 3.123 7.597 1.00 87.56 166 LEU A C 1
ATOM 1320 O O . LEU A 1 166 ? -10.085 3.528 6.643 1.00 87.56 166 LEU A O 1
ATOM 1324 N N . ILE A 1 167 ? -10.692 1.862 8.032 1.00 87.12 167 ILE A N 1
ATOM 1325 C CA . ILE A 1 167 ? -9.849 0.819 7.425 1.00 87.12 167 ILE A CA 1
ATOM 1326 C C . ILE A 1 167 ? -10.207 0.611 5.950 1.00 87.12 167 ILE A C 1
ATOM 1328 O O . ILE A 1 167 ? -9.306 0.470 5.123 1.00 87.12 167 ILE A O 1
ATOM 1332 N N . ARG A 1 168 ? -11.503 0.647 5.612 1.00 88.94 168 ARG A N 1
ATOM 1333 C CA . ARG A 1 168 ? -12.029 0.425 4.250 1.00 88.94 168 ARG A CA 1
ATOM 1334 C C . ARG A 1 168 ? -12.156 1.696 3.412 1.00 88.94 168 ARG A C 1
ATOM 1336 O O . ARG A 1 168 ? -12.521 1.626 2.240 1.00 88.94 168 ARG A O 1
ATOM 1343 N N . LEU A 1 169 ? -11.878 2.857 3.996 1.00 90.31 169 LEU A N 1
ATOM 1344 C CA . LEU A 1 169 ? -12.005 4.135 3.313 1.00 90.31 169 LEU A CA 1
ATOM 1345 C C . LEU A 1 169 ? -10.969 4.249 2.190 1.00 90.31 169 LEU A C 1
ATOM 1347 O O . LEU A 1 169 ? -9.773 4.099 2.440 1.00 90.31 169 LEU A O 1
ATOM 1351 N N . LYS A 1 170 ? -11.414 4.571 0.974 1.00 90.81 170 LYS A N 1
ATOM 1352 C CA . LYS A 1 170 ? -10.542 4.734 -0.198 1.00 90.81 170 LYS A CA 1
ATOM 1353 C C . LYS A 1 170 ? -9.527 5.871 -0.027 1.00 90.81 170 LYS A C 1
ATOM 1355 O O . LYS A 1 170 ? -9.898 6.890 0.562 1.00 90.81 170 LYS A O 1
ATOM 1360 N N . PRO A 1 171 ? -8.295 5.738 -0.553 1.00 90.44 171 PRO A N 1
ATOM 1361 C CA . PRO A 1 171 ? -7.287 6.798 -0.564 1.00 90.44 171 PRO A CA 1
ATOM 1362 C C . PRO A 1 171 ? -7.829 8.173 -0.976 1.00 90.44 171 PRO A C 1
ATOM 1364 O O . PRO A 1 171 ? -7.683 9.134 -0.215 1.00 90.44 171 PRO A O 1
ATOM 1367 N N . SER A 1 172 ? -8.538 8.252 -2.105 1.00 88.00 172 SER A N 1
ATOM 1368 C CA . SER A 1 172 ? -9.070 9.510 -2.651 1.00 88.00 172 SER A CA 1
ATOM 1369 C C . SER A 1 172 ? -10.056 10.231 -1.721 1.00 88.00 172 SER A C 1
ATOM 1371 O O . SER A 1 172 ? -10.128 11.458 -1.702 1.00 88.00 172 SER A O 1
ATOM 1373 N N . LEU A 1 173 ? -10.793 9.486 -0.893 1.00 85.75 173 LEU A N 1
ATOM 1374 C CA . LEU A 1 173 ? -11.818 10.031 0.002 1.00 85.75 173 LEU A CA 1
ATOM 1375 C C . LEU A 1 173 ? -11.241 10.556 1.325 1.00 85.75 173 LEU A C 1
ATOM 1377 O O . LEU A 1 173 ? -11.904 11.301 2.050 1.00 85.75 173 LEU A O 1
ATOM 1381 N N . ARG A 1 174 ? -9.995 10.207 1.659 1.00 81.44 174 ARG A N 1
ATOM 1382 C CA . ARG A 1 174 ? -9.370 10.566 2.946 1.00 81.44 174 ARG A CA 1
ATOM 1383 C C . ARG A 1 174 ? -8.940 12.022 3.004 1.00 81.44 174 ARG A C 1
ATOM 1385 O O . ARG A 1 174 ? -9.051 12.654 4.051 1.00 81.44 174 ARG A O 1
ATOM 1392 N N . SER A 1 175 ? -8.469 12.565 1.887 1.00 59.56 175 SER A N 1
ATOM 1393 C CA . SER A 1 175 ? -8.047 13.963 1.791 1.00 59.56 175 SER A CA 1
ATOM 1394 C C . SER A 1 175 ? -9.236 14.930 1.869 1.00 59.56 175 SER A C 1
ATOM 1396 O O . SER A 1 175 ? -9.076 16.019 2.419 1.00 59.56 175 SER A O 1
ATOM 1398 N N . SER A 1 176 ? -10.433 14.521 1.421 1.00 52.09 176 SER A N 1
ATOM 1399 C CA . SER A 1 176 ? -11.690 15.237 1.703 1.00 52.09 176 SER A CA 1
ATOM 1400 C C . SER A 1 176 ? -12.044 15.144 3.184 1.00 52.09 176 SER A C 1
ATOM 1402 O O . SER A 1 176 ? -12.233 16.166 3.836 1.00 52.09 176 SER A O 1
ATOM 1404 N N . HIS A 1 177 ? -12.003 13.940 3.764 1.00 49.84 177 HIS A N 1
ATOM 1405 C CA . HIS A 1 177 ? -12.334 13.746 5.176 1.00 49.84 177 HIS A CA 1
ATOM 1406 C C . HIS A 1 177 ? -11.432 14.526 6.146 1.00 49.84 177 HIS A C 1
ATOM 1408 O O . HIS A 1 177 ? -11.918 14.992 7.173 1.00 49.84 177 HIS A O 1
ATOM 1414 N N . MET A 1 178 ? -10.147 14.729 5.829 1.00 46.62 178 MET A N 1
ATOM 1415 C CA . MET A 1 178 ? -9.261 15.574 6.643 1.00 46.62 178 MET A CA 1
ATOM 1416 C C . MET A 1 178 ? -9.547 17.078 6.510 1.00 46.62 178 MET A C 1
ATOM 1418 O O . MET A 1 178 ? -9.215 17.831 7.423 1.00 46.62 178 MET A O 1
ATOM 1422 N N . ARG A 1 179 ? -10.143 17.530 5.397 1.00 43.28 179 ARG A N 1
ATOM 1423 C CA . ARG A 1 179 ? -10.571 18.930 5.210 1.00 43.28 179 ARG A CA 1
ATOM 1424 C C . ARG A 1 179 ? -11.931 19.200 5.853 1.00 43.28 179 ARG A C 1
ATOM 1426 O O . ARG A 1 179 ? -12.137 20.292 6.373 1.00 43.28 179 ARG A O 1
ATOM 1433 N N . ASP A 1 180 ? -12.806 18.198 5.850 1.00 41.72 180 ASP A N 1
ATOM 1434 C CA . ASP A 1 180 ? -14.169 18.264 6.391 1.00 41.72 180 ASP A CA 1
ATOM 1435 C C . ASP A 1 180 ? -14.249 17.890 7.880 1.00 41.72 180 ASP A C 1
ATOM 1437 O O . ASP A 1 180 ? -15.307 18.012 8.502 1.00 41.72 180 ASP A O 1
ATOM 1441 N N . ALA A 1 181 ? -13.138 17.449 8.482 1.00 42.28 181 ALA A N 1
ATOM 1442 C CA . ALA A 1 181 ? -13.035 17.268 9.922 1.00 42.28 181 ALA A CA 1
ATOM 1443 C C . ALA A 1 181 ? -13.258 18.622 10.612 1.00 42.28 181 ALA A C 1
ATOM 1445 O O . ALA A 1 181 ? -12.360 19.462 10.697 1.00 42.28 181 ALA A O 1
ATOM 1446 N N . THR A 1 182 ? -14.492 18.828 11.081 1.00 44.12 182 THR A N 1
ATOM 1447 C CA . THR A 1 182 ? -14.901 19.996 11.863 1.00 44.12 182 THR A CA 1
ATOM 1448 C C . THR A 1 182 ? -13.849 20.236 12.949 1.00 44.12 182 THR A C 1
ATOM 1450 O O . THR A 1 182 ? -13.584 19.317 13.732 1.00 44.12 182 THR A O 1
ATOM 1453 N N . PRO A 1 183 ? -13.206 21.418 13.007 1.00 43.56 183 PRO A N 1
ATOM 1454 C CA . PRO A 1 183 ? -12.197 21.686 14.018 1.00 43.56 183 PRO A CA 1
ATOM 1455 C C . PRO A 1 183 ? -12.819 21.456 15.394 1.00 43.56 183 PRO A C 1
ATOM 1457 O O . PRO A 1 183 ? -13.868 22.024 15.705 1.00 43.56 183 PRO A O 1
ATOM 1460 N N . LEU A 1 184 ? -12.186 20.585 16.187 1.00 43.72 184 LEU A N 1
ATOM 1461 C CA . LEU A 1 184 ? -12.657 20.223 17.520 1.00 43.72 184 LEU A CA 1
ATOM 1462 C C . LEU A 1 184 ? -13.007 21.502 18.299 1.00 43.72 184 LEU A C 1
ATOM 1464 O O . LEU A 1 184 ? -12.173 22.419 18.349 1.00 43.72 184 LEU A O 1
ATOM 1468 N N . PRO A 1 185 ? -14.207 21.599 18.902 1.00 41.84 185 PRO A N 1
ATOM 1469 C CA . PRO A 1 185 ? -14.600 22.769 19.673 1.00 41.84 185 PRO A CA 1
ATOM 1470 C C . PRO A 1 185 ? -13.546 23.019 20.755 1.00 41.84 185 PRO A C 1
ATOM 1472 O O . PRO A 1 185 ? -13.409 22.204 21.665 1.00 41.84 185 PRO A O 1
ATOM 1475 N N . ARG A 1 186 ? -12.810 24.139 20.627 1.00 38.78 186 ARG A N 1
ATOM 1476 C CA . ARG A 1 186 ? -11.671 24.643 21.442 1.00 38.78 186 ARG A CA 1
ATOM 1477 C C . ARG A 1 186 ? -10.280 24.601 20.802 1.00 38.78 186 ARG A C 1
ATOM 1479 O O . ARG A 1 186 ? -9.373 25.199 21.377 1.00 38.78 186 ARG A O 1
ATOM 1486 N N . TYR A 1 187 ? -10.084 24.027 19.615 1.00 39.47 187 TYR A N 1
ATOM 1487 C CA . TYR A 1 187 ? -8.840 24.265 18.874 1.00 39.47 187 TYR A CA 1
ATOM 1488 C C . TYR A 1 187 ? -8.984 25.526 18.020 1.00 39.47 187 TYR A C 1
ATOM 1490 O O . TYR A 1 187 ? -9.481 25.479 16.899 1.00 39.47 187 TYR A O 1
ATOM 1498 N N . THR A 1 188 ? -8.563 26.679 18.543 1.00 44.69 188 THR A N 1
ATOM 1499 C CA . THR A 1 188 ? -8.279 27.830 17.683 1.00 44.69 188 THR A CA 1
ATOM 1500 C C . THR A 1 188 ? -6.915 27.581 17.040 1.00 44.69 188 THR A C 1
ATOM 1502 O O . THR A 1 188 ? -5.893 27.641 17.731 1.00 44.69 188 THR A O 1
ATOM 1505 N N . PRO A 1 189 ? -6.837 27.266 15.733 1.00 42.44 189 PRO A N 1
ATOM 1506 C CA . PRO A 1 189 ? -5.547 27.213 15.071 1.00 42.44 189 PRO A CA 1
ATOM 1507 C C . PRO A 1 189 ? -4.901 28.584 15.249 1.00 42.44 189 PRO A C 1
ATOM 1509 O O . PRO A 1 189 ? -5.477 29.613 14.887 1.00 42.44 189 PRO A O 1
ATOM 1512 N N . ARG A 1 190 ? -3.725 28.607 15.880 1.00 40.25 190 ARG A N 1
ATOM 1513 C CA . ARG A 1 190 ? -2.975 29.833 16.146 1.00 40.25 190 ARG A CA 1
ATOM 1514 C C . ARG A 1 190 ? -2.647 30.459 14.791 1.00 40.25 190 ARG A C 1
ATOM 1516 O O . ARG A 1 190 ? -1.726 30.009 14.108 1.00 40.25 190 ARG A O 1
ATOM 1523 N N . ARG A 1 191 ? -3.456 31.436 14.367 1.00 43.09 191 ARG A N 1
ATOM 1524 C CA . ARG A 1 191 ? -3.299 32.138 13.091 1.00 43.09 191 ARG A CA 1
ATOM 1525 C C . ARG A 1 191 ? -1.881 32.690 13.091 1.00 43.09 191 ARG A C 1
ATOM 1527 O O . ARG A 1 191 ? -1.541 33.493 13.960 1.00 43.09 191 ARG A O 1
ATOM 1534 N N . ARG A 1 192 ? -1.027 32.184 12.193 1.00 44.50 192 ARG A N 1
ATOM 1535 C CA . ARG A 1 192 ? 0.326 32.728 12.060 1.00 44.50 192 ARG A CA 1
ATOM 1536 C C . ARG A 1 192 ? 0.160 34.225 11.800 1.00 44.50 192 ARG A C 1
ATOM 1538 O O . ARG A 1 192 ? -0.598 34.565 10.887 1.00 44.50 192 ARG A O 1
ATOM 1545 N N . PRO A 1 193 ? 0.788 35.097 12.602 1.00 50.44 193 PRO A N 1
ATOM 1546 C CA . PRO A 1 193 ? 0.766 36.516 12.312 1.00 50.44 193 PRO A CA 1
ATOM 1547 C C . PRO A 1 193 ? 1.308 36.701 10.897 1.00 50.44 193 PRO A C 1
ATOM 1549 O O . PRO A 1 193 ? 2.296 36.071 10.510 1.00 50.44 193 PRO A O 1
ATOM 1552 N N . SER A 1 194 ? 0.597 37.495 10.103 1.00 63.59 194 SER A N 1
ATOM 1553 C CA . SER A 1 194 ? 1.064 37.866 8.770 1.00 63.59 194 SER A CA 1
ATOM 1554 C C . SER A 1 194 ? 2.442 38.518 8.876 1.00 63.59 194 SER A C 1
ATOM 1556 O O . SER A 1 194 ? 2.796 39.076 9.913 1.00 63.59 194 SER A O 1
ATOM 1558 N N . GLN A 1 195 ? 3.230 38.455 7.808 1.00 56.56 195 GLN A N 1
ATOM 1559 C CA . GLN A 1 195 ? 4.587 39.003 7.796 1.00 56.56 195 GLN A CA 1
ATOM 1560 C C . GLN A 1 195 ? 4.604 40.493 8.196 1.00 56.56 195 GLN A C 1
ATOM 1562 O O . GLN A 1 195 ? 5.436 40.894 9.000 1.00 56.56 195 GLN A O 1
ATOM 1567 N N . ALA A 1 196 ? 3.572 41.249 7.802 1.00 63.00 196 ALA A N 1
ATOM 1568 C CA . ALA A 1 196 ? 3.347 42.628 8.235 1.00 63.00 196 ALA A CA 1
ATOM 1569 C C . ALA A 1 196 ? 3.129 42.781 9.757 1.00 63.00 196 ALA A C 1
ATOM 1571 O O . ALA A 1 196 ? 3.578 43.752 10.354 1.00 63.00 196 ALA A O 1
ATOM 1572 N N . GLN A 1 197 ? 2.469 41.82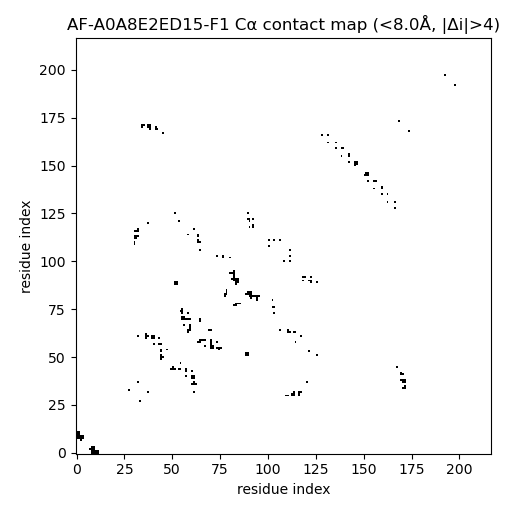0 10.411 1.00 66.06 197 GLN A N 1
ATOM 1573 C CA . GLN A 1 197 ? 2.273 41.824 11.868 1.00 66.06 197 GLN A CA 1
ATOM 1574 C C . GLN A 1 197 ? 3.545 41.431 12.626 1.00 66.06 197 GLN A C 1
ATOM 1576 O O . GLN A 1 197 ? 3.774 41.917 13.730 1.00 66.06 197 GLN A O 1
ATOM 1581 N N . VAL A 1 198 ? 4.377 40.566 12.039 1.00 69.19 198 VAL A N 1
ATOM 1582 C CA . VAL A 1 198 ? 5.691 40.219 12.599 1.00 69.19 198 VAL A CA 1
ATOM 1583 C C . VAL A 1 198 ? 6.650 41.404 12.480 1.00 69.19 198 VAL A C 1
ATOM 1585 O O . VAL A 1 198 ? 7.369 41.701 13.429 1.00 69.19 198 VAL A O 1
ATOM 1588 N N . GLU A 1 199 ? 6.620 42.112 11.352 1.00 69.38 199 GLU A N 1
ATOM 1589 C CA . GLU A 1 199 ? 7.433 43.309 11.120 1.00 69.38 199 GLU A CA 1
ATOM 1590 C C . GLU A 1 199 ? 6.988 44.486 11.997 1.00 69.38 199 GLU A C 1
ATOM 1592 O O . GLU A 1 199 ? 7.839 45.147 12.588 1.00 69.38 199 GLU A O 1
ATOM 1597 N N . ALA A 1 200 ? 5.679 44.693 12.185 1.00 70.19 200 ALA A N 1
ATOM 1598 C CA . ALA A 1 200 ? 5.160 45.711 13.101 1.00 70.19 200 ALA A CA 1
ATOM 1599 C C . ALA A 1 200 ? 5.566 45.442 14.563 1.00 70.19 200 ALA A C 1
ATOM 1601 O O . ALA A 1 200 ? 6.044 46.347 15.241 1.00 70.19 200 ALA A O 1
ATOM 1602 N N . ALA A 1 201 ? 5.462 44.192 15.030 1.00 67.44 201 ALA A N 1
ATOM 1603 C CA . ALA A 1 201 ? 5.872 43.819 16.386 1.00 67.44 201 ALA A CA 1
ATOM 1604 C C . ALA A 1 201 ? 7.397 43.911 16.590 1.00 67.44 201 ALA A C 1
ATOM 1606 O O . ALA A 1 201 ? 7.862 44.272 17.671 1.00 67.44 201 ALA A O 1
ATOM 1607 N N . ALA A 1 202 ? 8.188 43.610 15.555 1.00 69.44 202 ALA A N 1
ATOM 1608 C CA . ALA A 1 202 ? 9.639 43.778 15.594 1.00 69.44 202 ALA A CA 1
ATOM 1609 C C . ALA A 1 202 ? 10.045 45.262 15.622 1.00 69.44 202 ALA A C 1
ATOM 1611 O O . ALA A 1 202 ? 10.973 45.623 16.346 1.00 69.44 202 ALA A O 1
ATOM 1612 N N . ALA A 1 203 ? 9.333 46.123 14.888 1.00 69.88 203 ALA A N 1
ATOM 1613 C CA . ALA A 1 203 ? 9.551 47.567 14.904 1.00 69.88 203 ALA A CA 1
ATOM 1614 C C . ALA A 1 203 ? 9.177 48.191 16.260 1.00 69.88 203 ALA A C 1
ATOM 1616 O O . ALA A 1 203 ? 9.922 49.019 16.782 1.00 69.88 203 ALA A O 1
ATOM 1617 N N . GLU A 1 204 ? 8.076 47.748 16.872 1.00 68.56 204 GLU A N 1
ATOM 1618 C CA . GLU A 1 204 ? 7.638 48.211 18.194 1.00 68.56 204 GLU A CA 1
ATOM 1619 C C . GLU A 1 204 ? 8.608 47.772 19.308 1.00 68.56 204 GLU A C 1
ATOM 1621 O O . GLU A 1 204 ? 8.991 48.577 20.159 1.00 68.56 204 GLU A O 1
ATOM 1626 N N . ALA A 1 205 ? 9.108 46.532 19.254 1.00 66.31 205 ALA A N 1
ATOM 1627 C CA . ALA A 1 205 ? 10.123 46.041 20.188 1.00 66.31 205 ALA A CA 1
ATOM 1628 C C . ALA A 1 205 ? 11.477 46.760 20.030 1.00 66.31 205 ALA A C 1
ATOM 1630 O O . ALA A 1 205 ? 12.162 47.021 21.022 1.00 66.31 205 ALA A O 1
ATOM 1631 N N . ALA A 1 206 ? 11.860 47.119 18.800 1.00 67.25 206 ALA A N 1
ATOM 1632 C CA . ALA A 1 206 ? 13.070 47.896 18.538 1.00 67.25 206 ALA A CA 1
ATOM 1633 C C . ALA A 1 206 ? 12.948 49.348 19.038 1.00 67.25 206 ALA A C 1
ATOM 1635 O O . ALA A 1 206 ? 13.918 49.889 19.571 1.00 67.25 206 ALA A O 1
ATOM 1636 N N . ALA A 1 207 ? 11.761 49.956 18.932 1.00 66.81 207 ALA A N 1
ATOM 1637 C CA . ALA A 1 207 ? 11.489 51.287 19.471 1.00 66.81 207 ALA A CA 1
ATOM 1638 C C . ALA A 1 207 ? 11.518 51.304 21.012 1.00 66.81 207 ALA A C 1
ATOM 1640 O O . ALA A 1 207 ? 12.112 52.202 21.607 1.00 66.81 207 ALA A O 1
ATOM 1641 N N . ALA A 1 208 ? 10.967 50.275 21.666 1.00 60.47 208 ALA A N 1
ATOM 1642 C CA . ALA A 1 208 ? 11.010 50.141 23.124 1.00 60.47 208 ALA A CA 1
ATOM 1643 C C . ALA A 1 208 ? 12.442 49.951 23.666 1.00 60.47 208 ALA A C 1
ATOM 1645 O O . ALA A 1 208 ? 12.779 50.483 24.724 1.00 60.47 208 ALA A O 1
ATOM 1646 N N . ALA A 1 209 ? 13.312 49.254 22.925 1.00 60.62 209 ALA A N 1
ATOM 1647 C CA . ALA A 1 209 ? 14.715 49.063 23.301 1.00 60.62 209 ALA A CA 1
ATOM 1648 C C . ALA A 1 209 ? 15.566 50.343 23.172 1.00 60.62 209 ALA A C 1
ATOM 1650 O O . ALA A 1 209 ? 16.551 50.496 23.892 1.00 60.62 209 ALA A O 1
ATOM 1651 N N . GLN A 1 210 ? 15.187 51.278 22.294 1.00 61.72 210 GLN A N 1
ATOM 1652 C CA . GLN A 1 210 ? 15.873 52.569 22.141 1.00 61.72 210 GLN A CA 1
ATOM 1653 C C . GLN A 1 210 ? 15.409 53.627 23.157 1.00 61.72 210 GLN A C 1
ATOM 1655 O O . GLN A 1 210 ? 16.112 54.612 23.368 1.00 61.72 210 GLN A O 1
ATOM 1660 N N . ALA A 1 211 ? 14.268 53.417 23.825 1.00 63.00 211 ALA A N 1
ATOM 1661 C CA . ALA A 1 211 ? 13.687 54.374 24.769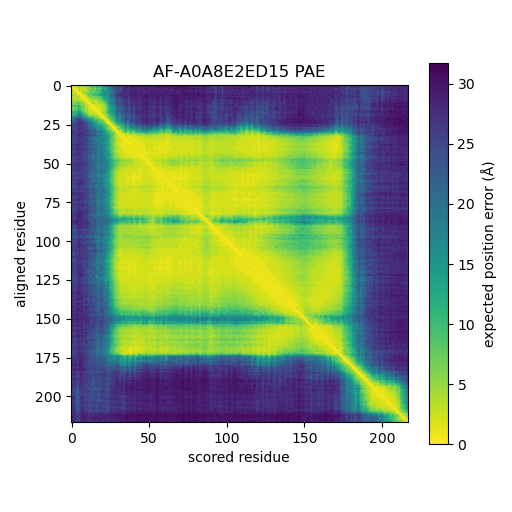 1.00 63.00 211 ALA A CA 1
ATOM 1662 C C . ALA A 1 211 ? 14.211 54.265 26.220 1.00 63.00 211 ALA A C 1
ATOM 1664 O O . ALA A 1 211 ? 13.788 55.046 27.067 1.00 63.00 211 ALA A O 1
ATOM 1665 N N . GLY A 1 212 ? 15.132 53.340 26.524 1.00 60.69 212 GLY A N 1
ATOM 1666 C CA . GLY A 1 212 ? 15.930 53.375 27.761 1.00 60.69 212 GLY A CA 1
ATOM 1667 C C . GLY A 1 212 ? 15.140 53.448 29.078 1.00 60.69 212 GLY A C 1
ATOM 1668 O O . GLY A 1 212 ? 15.531 54.191 29.975 1.00 60.69 212 GLY A O 1
ATOM 1669 N N . VAL A 1 213 ? 14.042 52.699 29.226 1.00 53.38 213 VAL A N 1
ATOM 1670 C CA . VAL A 1 213 ? 13.297 52.640 30.496 1.00 53.38 213 VAL A CA 1
ATOM 1671 C C . VAL A 1 213 ? 13.780 51.442 31.316 1.00 53.38 213 VAL A C 1
ATOM 1673 O O . VAL A 1 213 ? 13.494 50.290 30.993 1.00 53.38 213 VAL A O 1
ATOM 1676 N N . HIS A 1 214 ? 14.535 51.724 32.380 1.00 50.16 214 HIS A N 1
ATOM 1677 C CA . HIS A 1 214 ? 14.873 50.749 33.419 1.00 50.16 214 HIS A CA 1
ATOM 1678 C C . HIS A 1 214 ? 13.594 50.240 34.115 1.00 50.16 214 HIS A C 1
ATOM 1680 O O . HIS A 1 214 ? 12.725 51.054 34.440 1.00 50.16 214 HIS A O 1
ATOM 1686 N N . PRO A 1 215 ? 13.465 48.927 34.391 1.00 48.25 215 PRO A N 1
ATOM 1687 C CA . PRO A 1 215 ? 12.359 48.418 35.192 1.00 48.25 215 PRO A CA 1
ATOM 1688 C C . PRO A 1 215 ? 12.504 48.889 36.652 1.00 48.25 215 PRO A C 1
ATOM 1690 O O . PRO A 1 215 ? 13.622 48.867 37.178 1.00 48.25 215 PRO A O 1
ATOM 1693 N N . PRO A 1 216 ? 11.412 49.310 37.320 1.00 48.62 216 PRO A N 1
ATOM 1694 C CA . PRO A 1 216 ? 11.446 49.591 38.747 1.00 48.62 216 PRO A CA 1
ATOM 1695 C C . PRO A 1 216 ? 11.658 48.286 39.526 1.00 48.62 216 PRO A C 1
ATOM 1697 O O . PRO A 1 216 ? 11.068 47.255 39.199 1.00 48.62 216 PRO A O 1
ATOM 1700 N N . THR A 1 217 ? 12.541 48.365 40.521 1.00 55.44 217 THR A N 1
ATOM 1701 C CA . THR A 1 217 ? 12.789 47.350 41.558 1.00 55.44 217 THR A CA 1
ATOM 1702 C C . THR A 1 217 ? 11.557 47.060 42.394 1.00 55.44 217 THR A C 1
ATOM 1704 O O . THR A 1 217 ? 10.869 48.050 42.738 1.00 55.44 217 THR A O 1
#

pLDDT: mean 78.17, std 19.04, range [35.84, 97.75]

Radius of gyration: 24.84 Å; Cα contacts (8 Å, |Δi|>4): 149; chains: 1; bounding box: 44×68×61 Å

Foldseek 3Di:
DDADPVGDDDDDPVVVVPVVDPDPPDDPDLLEQDLVLQLQLQVVLVPDPHSLARDLCNLCSSVLDVDSVLSNVVVVLCCVLVLDPPPDSAGDLVSCDPCQCVSSVVGDPSSSSSVNNVSVSSNVLSVVVVVLVVVLVVLVVVLVVCVVVVHDSVVSVVVNVVSVVVNSDRPVVVVVVVVPPDPDVPDPPPPPPDPVRVVVVVVVVVVVVVVDDDDDD

Organism: NCBI:txid1314670

Solvent-accessible surface area (backbone atoms only — not comparable to full-atom values): 12801 Å² total; per-residue (Å²): 121,49,71,45,99,86,71,48,79,49,83,50,70,72,58,49,55,61,65,74,52,78,63,99,78,60,78,82,55,91,44,53,74,49,57,67,34,50,32,46,35,50,61,52,32,71,72,42,98,55,47,70,39,86,54,47,52,43,43,29,59,48,66,52,35,97,38,61,70,56,14,38,52,50,42,54,43,36,41,75,56,50,28,35,46,94,90,47,59,60,62,34,71,84,49,66,46,94,59,44,66,70,73,47,61,92,50,54,75,60,35,49,49,26,46,52,44,50,53,53,52,49,39,52,46,52,52,52,48,48,55,53,49,52,53,48,52,51,52,53,52,50,47,54,56,34,55,77,72,71,50,89,49,67,67,59,56,51,51,48,54,50,49,61,50,56,73,70,52,48,67,65,56,47,67,53,51,68,70,66,53,71,73,58,94,85,64,74,77,77,73,74,71,50,70,69,55,51,51,51,52,50,52,52,52,52,52,58,66,71,62,72,75,78,80,85,130

Sequence (217 aa):
MYRTSSGNHKFSFSRFINAAVPNLAAAPHQNELSDLEQDQVFEYQILVENPHKLDPLASFIAGITRSKTVSGKIHSALIKNGVFSEDSQAINTRAITPNFPHQLSMISSFAQKKLVNLLFFWEEEQQRWRVLQEEEAEIRTVIGAEREIGSATGTLETRLKELEGLIRLKPSLRSSHMRDATPLPRYTPRRRPSQAQVEAAAAEAAAAAQAGVHPPT

Secondary structure (DSSP, 8-state):
-EE-TTS-EE--HHHHHHHHS--TTSPPPTTSPPHHHHHHHHHHHHHSS-TTSPPTTHHHHTTS-S-HHHHHHHHHHHHHTTSB-SS-SSB-GGG--TTHHHHTTTS-HHHHHHHHHHHHHHHHHHHHHHHHHHHHHHHHHHHHHHHHHT---HHHHHHHHHHHHHHH--HHHHHHHHHHSPPPTT-----PPPHHHHHHHHHHHHHHHHS--PPP-

Mean predicted aligned error: 14.82 Å